Protein AF-X1JFX6-F1 (afdb_monomer)

Secondary structure (DSSP, 8-state):
------------PPTTTTTT--HHHHH-HHHHHHHHHHHHHHHSGGGSTTTTPPPTTTTPPPPHHHHHHHHTTPPP-HHHHHHHHHHHHTT--EEE-TTTT--BTTB--SEEESSS--EEEEEE-TTT--HHHHHHHHHHHHHTT-EEEEEEGGGGG-HHHHHHHHHHHHH-----

Structure (mmCIF, N/CA/C/O backbone):
data_AF-X1JFX6-F1
#
_entry.id   AF-X1JFX6-F1
#
loop_
_atom_site.group_PDB
_atom_site.id
_atom_site.type_symbol
_atom_site.label_atom_id
_atom_site.label_alt_id
_atom_site.label_comp_id
_atom_site.label_asym_id
_atom_site.label_entity_id
_atom_site.label_seq_id
_atom_site.pdbx_PDB_ins_code
_atom_site.Cartn_x
_atom_site.Cartn_y
_atom_site.Cartn_z
_atom_site.occupancy
_atom_site.B_iso_or_equiv
_atom_site.auth_seq_id
_atom_site.auth_comp_id
_atom_site.auth_asym_id
_atom_site.auth_atom_id
_atom_site.pdbx_PDB_model_num
ATOM 1 N N . MET A 1 1 ? 27.588 -10.276 -50.564 1.00 37.72 1 MET A N 1
ATOM 2 C CA . MET A 1 1 ? 27.113 -10.314 -49.162 1.00 37.72 1 MET A CA 1
ATOM 3 C C . MET A 1 1 ? 28.242 -10.860 -48.295 1.00 37.72 1 MET A C 1
ATOM 5 O O . MET A 1 1 ? 28.558 -12.034 -48.416 1.00 37.72 1 MET A O 1
ATOM 9 N N . ARG A 1 2 ? 28.939 -10.015 -47.521 1.00 31.98 2 ARG A N 1
ATOM 10 C CA . ARG A 1 2 ? 30.016 -10.474 -46.623 1.00 31.98 2 ARG A CA 1
ATOM 11 C C . ARG A 1 2 ? 29.384 -10.958 -45.319 1.00 31.98 2 ARG A C 1
ATOM 13 O O . ARG A 1 2 ? 28.901 -10.145 -44.538 1.00 31.98 2 ARG A O 1
ATOM 20 N N . GLY A 1 3 ? 29.349 -12.275 -45.126 1.00 35.53 3 GLY A N 1
ATOM 21 C CA . GLY A 1 3 ? 29.001 -12.882 -43.846 1.00 35.53 3 GLY A CA 1
ATOM 22 C C . GLY A 1 3 ? 30.095 -12.573 -42.829 1.00 35.53 3 GLY A C 1
ATOM 23 O O . GLY A 1 3 ? 31.244 -12.966 -43.016 1.00 35.53 3 GLY A O 1
ATOM 24 N N . TYR A 1 4 ? 29.752 -11.835 -41.778 1.00 32.38 4 TYR A N 1
ATOM 25 C CA . TYR A 1 4 ? 30.641 -11.641 -40.640 1.00 32.38 4 TYR A CA 1
ATOM 26 C C . TYR A 1 4 ? 30.646 -12.922 -39.804 1.00 32.38 4 TYR A C 1
ATOM 28 O O . TYR A 1 4 ? 29.658 -13.258 -39.156 1.00 32.38 4 TYR A O 1
ATOM 36 N N . ASN A 1 5 ? 31.767 -13.638 -39.845 1.00 36.91 5 ASN A N 1
ATOM 37 C CA . ASN A 1 5 ? 32.020 -14.817 -39.031 1.00 36.91 5 ASN A CA 1
ATOM 38 C C . ASN A 1 5 ? 32.482 -14.349 -37.638 1.00 36.91 5 ASN A C 1
ATOM 40 O O . ASN A 1 5 ? 33.615 -13.894 -37.480 1.00 36.91 5 ASN A O 1
ATOM 44 N N . ILE A 1 6 ? 31.587 -14.370 -36.645 1.00 36.47 6 ILE A N 1
ATOM 45 C CA . ILE A 1 6 ? 31.916 -14.034 -35.251 1.00 36.47 6 ILE A CA 1
ATOM 46 C C . ILE A 1 6 ? 32.411 -15.322 -34.573 1.00 36.47 6 ILE A C 1
ATOM 48 O O . ILE A 1 6 ? 31.641 -16.281 -34.515 1.00 36.47 6 ILE A O 1
ATOM 52 N N . PRO A 1 7 ? 33.641 -15.383 -34.027 1.00 38.53 7 PRO A N 1
ATOM 53 C CA . PRO A 1 7 ? 34.124 -16.576 -33.339 1.00 38.53 7 PRO A CA 1
ATOM 54 C C . PRO A 1 7 ? 33.369 -16.749 -32.014 1.00 38.53 7 PRO A C 1
ATOM 56 O O . PRO A 1 7 ? 33.636 -16.059 -31.027 1.00 38.53 7 PRO A O 1
ATOM 59 N N . THR A 1 8 ? 32.407 -17.668 -31.969 1.00 41.75 8 THR A N 1
ATOM 60 C CA . THR A 1 8 ? 31.756 -18.097 -30.729 1.00 41.75 8 THR A CA 1
ATOM 61 C C . THR A 1 8 ? 32.706 -19.015 -29.965 1.00 41.75 8 THR A C 1
ATOM 63 O O . THR A 1 8 ? 32.702 -20.226 -30.154 1.00 41.75 8 THR A O 1
ATOM 66 N N . ARG A 1 9 ? 33.552 -18.448 -29.097 1.00 47.56 9 ARG A N 1
ATOM 67 C CA . ARG A 1 9 ? 34.219 -19.242 -28.054 1.00 47.56 9 ARG A CA 1
ATOM 68 C C . ARG A 1 9 ? 33.136 -19.743 -27.093 1.00 47.56 9 ARG A C 1
ATOM 70 O O . ARG A 1 9 ? 32.515 -18.945 -26.389 1.00 47.56 9 ARG A O 1
ATOM 77 N N . ASP A 1 10 ? 32.900 -21.050 -27.127 1.00 49.38 10 ASP A N 1
ATOM 78 C CA . ASP A 1 10 ? 31.909 -21.794 -26.350 1.00 49.38 10 ASP A CA 1
ATOM 79 C C . ASP A 1 10 ? 32.113 -21.652 -24.831 1.00 49.38 10 ASP A C 1
ATOM 81 O O . ASP A 1 10 ? 32.772 -22.469 -24.193 1.00 49.38 10 ASP A O 1
ATOM 85 N N . PHE A 1 11 ? 31.498 -20.644 -24.213 1.00 53.97 11 PHE A N 1
ATOM 86 C CA . PHE A 1 11 ? 31.244 -20.655 -22.771 1.00 53.97 11 PHE A CA 1
ATOM 87 C C . PHE A 1 11 ? 29.856 -21.253 -22.524 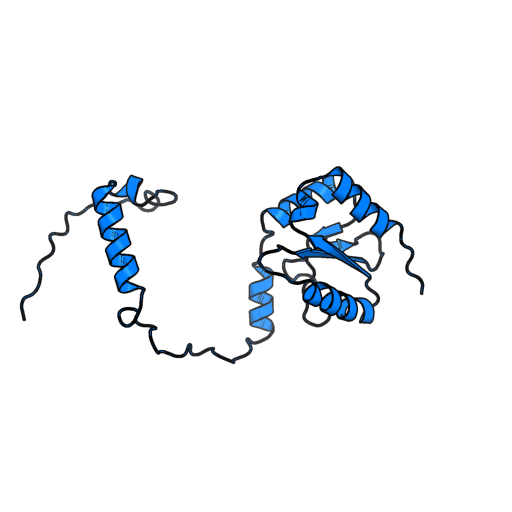1.00 53.97 11 PHE A C 1
ATOM 89 O O . PHE A 1 11 ? 28.845 -20.548 -22.497 1.00 53.97 11 PHE A O 1
ATOM 96 N N . LYS A 1 12 ? 29.793 -22.582 -22.384 1.00 58.47 12 LYS A N 1
ATOM 97 C CA . LYS A 1 12 ? 28.569 -23.293 -21.989 1.00 58.47 12 LYS A CA 1
ATOM 98 C C . LYS A 1 12 ? 28.403 -23.206 -20.469 1.00 58.47 12 LYS A C 1
ATOM 100 O O . LYS A 1 12 ? 28.975 -24.006 -19.739 1.00 58.47 12 LYS A O 1
ATOM 105 N N . PHE A 1 13 ? 27.626 -22.234 -20.000 1.00 64.00 13 PHE A N 1
ATOM 106 C CA . PHE A 1 13 ? 27.218 -22.149 -18.592 1.00 64.00 13 PHE A CA 1
ATOM 107 C C . PHE A 1 13 ? 26.175 -23.225 -18.262 1.00 64.00 13 PHE A C 1
ATOM 109 O O . PHE A 1 13 ? 25.273 -23.487 -19.066 1.00 64.00 13 PHE A O 1
ATOM 116 N N . LYS A 1 14 ? 26.253 -23.822 -17.069 1.00 69.75 14 LYS A N 1
ATOM 117 C CA . LYS A 1 14 ? 25.219 -24.734 -16.558 1.00 69.75 14 LYS A CA 1
ATOM 118 C C . LYS A 1 14 ? 23.950 -23.957 -16.188 1.00 69.75 14 LYS A C 1
ATOM 120 O O . LYS A 1 14 ? 23.979 -22.767 -15.863 1.00 69.75 14 LYS A O 1
ATOM 125 N N . LYS A 1 15 ? 22.802 -24.644 -16.213 1.00 59.56 15 LYS A N 1
ATOM 126 C CA . LYS A 1 15 ? 21.501 -24.082 -15.811 1.00 59.56 15 LYS A CA 1
ATOM 127 C C . LYS A 1 15 ? 21.593 -23.554 -14.369 1.00 59.56 15 LYS A C 1
ATOM 129 O O . LYS A 1 15 ? 21.844 -24.329 -13.457 1.00 59.56 15 LYS A O 1
ATOM 134 N N . GLY A 1 16 ? 21.390 -22.247 -14.179 1.00 66.25 16 GLY A N 1
ATOM 135 C CA . GLY A 1 16 ? 21.420 -21.578 -12.868 1.00 66.25 16 GLY A CA 1
ATOM 136 C C . GLY A 1 16 ? 22.702 -20.799 -12.542 1.00 66.25 16 GLY A C 1
ATOM 137 O O . GLY A 1 16 ? 22.656 -19.919 -11.692 1.00 66.25 16 GLY A O 1
ATOM 138 N N . GLU A 1 17 ? 23.815 -21.007 -13.255 1.00 73.06 17 GLU A N 1
ATOM 139 C CA . GLU A 1 17 ? 25.099 -20.329 -12.956 1.00 73.06 17 GLU A CA 1
ATOM 140 C C . GLU A 1 17 ? 25.100 -18.812 -13.205 1.00 73.06 17 GLU A C 1
ATOM 142 O O . GLU A 1 17 ? 26.010 -18.111 -12.751 1.00 73.06 17 GLU A O 1
ATOM 147 N N . ARG A 1 18 ? 24.097 -18.316 -13.940 1.00 76.44 18 ARG A N 1
ATOM 148 C CA . ARG A 1 18 ? 23.941 -16.905 -14.327 1.00 76.44 18 ARG A CA 1
ATOM 149 C C . ARG A 1 18 ? 22.935 -16.148 -13.461 1.00 76.44 18 ARG A C 1
ATOM 151 O O . ARG A 1 18 ? 22.854 -14.929 -13.565 1.00 76.44 18 ARG A O 1
ATOM 158 N N . THR A 1 19 ? 22.144 -16.851 -12.653 1.00 77.06 19 THR A N 1
ATOM 159 C CA . THR A 1 19 ? 21.080 -16.229 -11.862 1.00 77.06 19 THR A CA 1
ATOM 160 C C . THR A 1 19 ? 21.695 -15.333 -10.788 1.00 77.06 19 THR A C 1
ATOM 162 O O . THR A 1 19 ? 22.519 -15.795 -10.006 1.00 77.06 19 THR A O 1
ATOM 165 N N . GLY A 1 20 ? 21.304 -14.056 -10.761 1.00 79.69 20 GLY A N 1
ATOM 166 C CA . GLY A 1 20 ? 21.755 -13.081 -9.760 1.00 79.69 20 GLY A CA 1
ATOM 167 C C . GLY A 1 20 ? 23.112 -12.421 -10.026 1.00 79.69 20 GLY A C 1
ATOM 168 O O . GLY A 1 20 ? 23.487 -11.549 -9.254 1.00 79.69 20 GLY A O 1
ATOM 169 N N . LYS A 1 21 ? 23.823 -12.788 -11.103 1.00 86.00 21 LYS A N 1
ATOM 170 C CA . LYS A 1 21 ? 25.121 -12.189 -11.452 1.00 86.00 21 LYS A CA 1
ATOM 171 C C . LYS A 1 21 ? 24.987 -11.032 -12.440 1.00 86.00 21 LYS A C 1
ATOM 173 O O . LYS A 1 21 ? 24.156 -11.076 -13.351 1.00 86.00 21 LYS A O 1
ATOM 178 N N . THR A 1 22 ? 25.836 -10.024 -12.292 1.00 87.06 22 THR A N 1
ATOM 179 C CA . THR A 1 22 ? 25.932 -8.871 -13.196 1.00 87.06 22 THR A CA 1
ATOM 180 C C . THR A 1 22 ? 26.648 -9.231 -14.504 1.00 87.06 22 THR A C 1
ATOM 182 O O . THR A 1 22 ? 27.264 -10.290 -14.643 1.00 87.06 22 THR A O 1
ATOM 185 N N . PHE A 1 23 ? 26.564 -8.354 -15.511 1.00 82.75 23 PHE A N 1
ATOM 186 C CA . PHE A 1 23 ? 27.305 -8.549 -16.764 1.00 82.75 23 PHE A CA 1
ATOM 187 C C . PHE A 1 23 ? 28.819 -8.479 -16.530 1.00 82.75 23 PHE A C 1
ATOM 189 O O . PHE A 1 23 ? 29.561 -9.236 -17.152 1.00 82.75 23 PHE A O 1
ATOM 196 N N . GLU A 1 24 ? 29.249 -7.604 -15.624 1.00 92.06 24 GLU A N 1
ATOM 197 C CA . GLU A 1 24 ? 30.633 -7.436 -15.186 1.00 92.06 24 GLU A CA 1
ATOM 198 C C . GLU A 1 24 ? 31.167 -8.728 -14.559 1.00 92.06 24 GLU A C 1
ATOM 200 O O . GLU A 1 24 ? 32.205 -9.234 -14.979 1.00 92.06 24 GLU A O 1
ATOM 205 N N . GLU A 1 25 ? 30.409 -9.332 -13.640 1.00 87.38 25 GLU A N 1
ATOM 206 C CA . GLU A 1 25 ? 30.772 -10.600 -12.990 1.00 87.38 25 GLU A CA 1
ATOM 207 C C . GLU A 1 25 ? 30.827 -11.780 -13.969 1.00 87.38 25 GLU A C 1
ATOM 209 O O . GLU A 1 25 ? 31.612 -12.710 -13.790 1.00 87.38 25 GLU A O 1
ATOM 214 N N . LEU A 1 26 ? 29.983 -11.771 -15.003 1.00 87.31 26 LEU A N 1
ATOM 215 C CA . LEU A 1 26 ? 29.896 -12.871 -15.966 1.00 87.31 26 LEU A CA 1
ATOM 216 C C . LEU A 1 26 ? 30.922 -12.779 -17.100 1.00 87.31 26 LEU A C 1
ATOM 218 O O . LEU A 1 26 ? 31.286 -13.808 -17.672 1.00 87.31 26 LEU A O 1
ATOM 222 N N . TYR A 1 27 ? 31.338 -11.569 -17.475 1.00 85.12 27 TYR A N 1
ATOM 223 C CA . TYR A 1 27 ? 32.053 -11.335 -18.732 1.00 85.12 27 TYR A CA 1
ATOM 224 C C . TYR A 1 27 ? 33.250 -10.385 -18.627 1.00 85.12 27 TYR A C 1
ATOM 226 O O . TYR A 1 27 ? 33.968 -10.238 -19.619 1.00 85.12 27 TYR A O 1
ATOM 234 N N . GLY A 1 28 ? 33.478 -9.774 -17.462 1.00 89.75 28 GLY A N 1
ATOM 235 C CA . GLY A 1 28 ? 34.472 -8.725 -17.250 1.00 89.75 28 GLY A CA 1
ATOM 236 C C . GLY A 1 28 ? 33.986 -7.342 -17.696 1.00 89.75 28 GLY A C 1
ATOM 237 O O . GLY A 1 28 ? 33.128 -7.216 -18.573 1.00 89.75 28 GLY A O 1
ATOM 238 N N . GLU A 1 29 ? 34.568 -6.301 -17.101 1.00 89.94 29 GLU A N 1
ATOM 239 C CA . GLU A 1 29 ? 34.194 -4.885 -17.270 1.00 89.94 29 GLU A CA 1
ATOM 240 C C . GLU A 1 29 ? 34.145 -4.428 -18.738 1.00 89.94 29 GLU A C 1
ATOM 242 O O . GLU A 1 29 ? 33.135 -3.899 -19.208 1.00 89.94 29 GLU A O 1
ATOM 247 N N . GLU A 1 30 ? 35.210 -4.671 -19.509 1.00 88.94 30 GLU A N 1
ATOM 248 C CA . GLU A 1 30 ? 35.290 -4.198 -20.899 1.00 88.94 30 GLU A CA 1
ATOM 249 C C . GLU A 1 30 ? 34.215 -4.829 -21.789 1.00 88.94 30 GLU A C 1
ATOM 251 O O . GLU A 1 30 ? 33.518 -4.140 -22.541 1.00 88.94 30 GLU A O 1
ATOM 256 N N . LYS A 1 31 ? 34.030 -6.147 -21.667 1.00 87.44 31 LYS A N 1
ATOM 257 C CA . LYS A 1 31 ? 33.057 -6.889 -22.471 1.00 87.44 31 LYS A CA 1
ATOM 258 C C . LYS A 1 31 ? 31.628 -6.565 -22.044 1.00 87.44 31 LYS A C 1
ATOM 260 O O . LYS A 1 31 ? 30.749 -6.443 -22.898 1.00 87.44 31 LYS A O 1
ATOM 265 N N . ALA A 1 32 ? 31.389 -6.387 -20.743 1.00 89.81 32 ALA A N 1
ATOM 266 C CA . ALA A 1 32 ? 30.116 -5.920 -20.202 1.00 89.81 32 ALA A CA 1
ATOM 267 C C . ALA A 1 32 ? 29.729 -4.558 -20.787 1.00 89.81 32 ALA A C 1
ATOM 269 O O . ALA A 1 32 ? 28.612 -4.398 -21.288 1.00 89.81 32 ALA A O 1
ATOM 270 N N . LYS 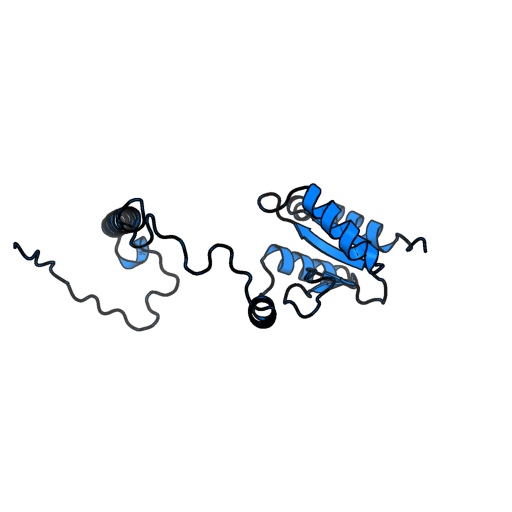A 1 33 ? 30.670 -3.608 -20.816 1.00 91.94 33 LYS A N 1
ATOM 271 C CA . LYS A 1 33 ? 30.469 -2.280 -21.404 1.00 91.94 33 LYS A CA 1
ATOM 272 C C . LYS A 1 33 ? 30.124 -2.361 -22.891 1.00 91.94 33 LYS A C 1
ATOM 274 O O . LYS A 1 33 ? 29.144 -1.753 -23.323 1.00 91.94 33 LYS A O 1
ATOM 279 N N . GLU A 1 34 ? 30.867 -3.150 -23.665 1.00 92.81 34 GLU A N 1
ATOM 280 C CA . GLU A 1 34 ? 30.592 -3.351 -25.093 1.00 92.81 34 GLU A CA 1
ATOM 281 C C . GLU A 1 34 ? 29.189 -3.940 -25.329 1.00 92.81 34 GLU A C 1
ATOM 283 O O . GLU A 1 34 ? 28.424 -3.443 -26.163 1.00 92.81 34 GLU A O 1
ATOM 288 N N . MET A 1 35 ? 28.818 -4.971 -24.563 1.00 89.12 35 MET A N 1
ATOM 289 C CA . MET A 1 35 ? 27.503 -5.610 -24.659 1.00 89.12 35 MET A CA 1
ATOM 290 C C . MET A 1 35 ? 26.371 -4.653 -24.288 1.00 89.12 35 MET A C 1
ATOM 292 O O . MET A 1 35 ? 25.382 -4.586 -25.015 1.00 89.12 35 MET A O 1
ATOM 296 N N . LYS A 1 36 ? 26.518 -3.872 -23.210 1.00 89.62 36 LYS A N 1
ATOM 297 C CA . LYS A 1 36 ? 25.525 -2.868 -22.792 1.00 89.62 36 LYS A CA 1
ATOM 298 C C . LYS A 1 36 ? 25.305 -1.809 -23.875 1.00 89.62 36 LYS A C 1
ATOM 300 O O . LYS A 1 36 ? 24.159 -1.476 -24.174 1.00 89.62 36 LYS A O 1
ATOM 305 N N . VAL A 1 37 ? 26.375 -1.334 -24.520 1.00 92.25 37 VAL A N 1
ATOM 306 C CA . VAL A 1 37 ? 26.278 -0.382 -25.642 1.00 92.25 37 VAL A CA 1
ATOM 307 C C . VAL A 1 37 ? 25.537 -0.999 -26.830 1.00 92.25 37 VAL A C 1
ATOM 309 O O . VAL A 1 37 ? 24.645 -0.360 -27.390 1.00 92.25 37 VAL A O 1
ATOM 312 N N . LYS A 1 38 ? 25.864 -2.240 -27.210 1.00 91.00 38 LYS A N 1
ATOM 313 C CA . LYS A 1 38 ? 25.175 -2.954 -28.300 1.00 91.00 38 LYS A CA 1
ATOM 314 C C . LYS A 1 38 ? 23.689 -3.154 -28.003 1.00 91.00 38 LYS A C 1
ATOM 316 O O . LYS A 1 38 ? 22.861 -2.878 -28.867 1.00 91.00 38 LYS A O 1
ATOM 321 N N . LEU A 1 39 ? 23.359 -3.584 -26.785 1.00 88.19 39 LEU A N 1
ATOM 322 C CA . LEU A 1 39 ? 21.980 -3.806 -26.354 1.00 88.19 39 LEU A CA 1
ATOM 323 C C . LEU A 1 39 ? 21.175 -2.501 -26.391 1.00 88.19 39 LEU A C 1
ATOM 325 O O . LEU A 1 39 ? 20.084 -2.460 -26.951 1.00 88.19 39 LEU A O 1
ATOM 329 N N . SER A 1 40 ? 21.756 -1.421 -25.861 1.00 87.75 40 SER A N 1
ATOM 330 C CA . SER A 1 40 ? 21.153 -0.086 -25.871 1.00 87.75 40 SER A CA 1
ATOM 331 C C . SER A 1 40 ? 20.848 0.388 -27.295 1.00 87.75 40 SER A C 1
ATOM 333 O O . SER A 1 40 ? 19.719 0.783 -27.592 1.00 87.75 40 SER A O 1
ATOM 335 N N . LYS A 1 41 ? 21.812 0.263 -28.219 1.00 88.88 41 LYS A N 1
ATOM 336 C CA . LYS A 1 41 ? 21.614 0.602 -29.639 1.00 88.88 41 LYS A CA 1
ATOM 337 C C . LYS A 1 41 ? 20.512 -0.227 -30.297 1.00 88.88 41 LYS A C 1
ATOM 339 O O . LYS A 1 41 ? 19.707 0.331 -31.030 1.00 88.88 41 LYS A O 1
ATOM 344 N N . ALA A 1 42 ? 20.459 -1.532 -30.032 1.00 86.50 42 ALA A N 1
ATOM 345 C CA . ALA A 1 42 ? 19.441 -2.417 -30.601 1.00 86.50 42 ALA A CA 1
ATOM 346 C C . ALA A 1 42 ? 18.025 -2.136 -30.061 1.00 86.50 42 ALA A C 1
ATOM 348 O O . ALA A 1 42 ? 17.039 -2.385 -30.746 1.00 86.50 42 ALA A O 1
ATOM 349 N N . HIS A 1 43 ? 17.911 -1.622 -28.835 1.00 84.81 43 HIS A N 1
ATOM 350 C CA . HIS A 1 43 ? 16.628 -1.372 -28.172 1.00 84.81 43 HIS A CA 1
ATOM 351 C C . HIS A 1 43 ? 16.140 0.080 -28.318 1.00 84.81 43 HIS A C 1
ATOM 353 O O . HIS A 1 43 ? 15.070 0.415 -27.804 1.00 84.81 43 HIS A O 1
ATOM 359 N N . SER A 1 44 ? 16.880 0.938 -29.027 1.00 85.69 44 SER A N 1
ATOM 360 C CA . SER A 1 44 ? 16.580 2.366 -29.183 1.00 85.69 44 SER A CA 1
ATOM 361 C C . SER A 1 44 ? 16.306 2.758 -30.633 1.00 85.69 44 SER A C 1
ATOM 363 O O . SER A 1 44 ? 16.847 2.167 -31.569 1.00 85.69 44 SER A O 1
ATOM 365 N N . GLY A 1 45 ? 15.470 3.788 -30.804 1.00 88.94 45 GLY A N 1
ATOM 366 C CA . GLY A 1 45 ? 15.151 4.365 -32.110 1.00 88.94 45 GLY A CA 1
ATOM 367 C C . GLY A 1 45 ? 14.668 3.323 -33.116 1.00 88.94 45 GLY A C 1
ATOM 368 O O . GLY A 1 45 ? 14.093 2.307 -32.733 1.00 88.94 45 GLY A O 1
ATOM 369 N N . GLU A 1 46 ? 14.960 3.563 -34.391 1.00 88.50 46 GLU A N 1
ATOM 370 C CA . GLU A 1 46 ? 14.577 2.712 -35.527 1.00 88.50 46 GLU A CA 1
ATOM 371 C C . GLU A 1 46 ? 15.119 1.275 -35.468 1.00 88.50 46 GLU A C 1
ATOM 373 O O . GLU A 1 46 ? 14.564 0.389 -36.113 1.00 88.50 46 GLU A O 1
ATOM 378 N N . ASN A 1 47 ? 16.157 1.009 -34.666 1.00 86.62 47 ASN A N 1
ATOM 379 C CA . ASN A 1 47 ? 16.706 -0.342 -34.506 1.00 86.62 47 ASN A CA 1
ATOM 380 C C . ASN A 1 47 ? 15.786 -1.255 -33.691 1.00 86.62 47 ASN A C 1
ATOM 382 O O . ASN A 1 47 ? 15.854 -2.481 -33.809 1.00 86.62 47 ASN A O 1
ATOM 386 N N . ASN A 1 48 ? 14.934 -0.673 -32.844 1.00 86.50 48 ASN A N 1
ATOM 387 C CA . ASN A 1 48 ? 13.986 -1.448 -32.071 1.00 86.50 48 ASN A CA 1
ATOM 388 C C . ASN A 1 48 ? 12.892 -1.972 -33.010 1.00 86.50 48 ASN A C 1
ATOM 390 O O . ASN A 1 48 ? 12.191 -1.202 -33.657 1.00 86.50 48 ASN A O 1
ATOM 394 N N . HIS A 1 49 ? 12.680 -3.287 -33.042 1.00 84.88 49 HIS A N 1
ATOM 395 C CA . HIS A 1 49 ? 11.636 -3.914 -33.860 1.00 84.88 49 HIS A CA 1
ATOM 396 C C . HIS A 1 49 ? 10.201 -3.447 -33.540 1.00 84.88 49 HIS A C 1
ATOM 398 O O . HIS A 1 49 ? 9.286 -3.738 -34.320 1.00 84.88 49 HIS A O 1
ATOM 404 N N . PHE A 1 50 ? 9.995 -2.746 -32.419 1.00 83.38 50 PHE A N 1
ATOM 405 C CA . PHE A 1 50 ? 8.751 -2.068 -32.047 1.00 83.38 50 PHE A CA 1
ATOM 406 C C . PHE A 1 50 ? 8.713 -0.571 -32.400 1.00 83.38 50 PHE A C 1
ATOM 408 O O . PHE A 1 50 ? 7.678 0.063 -32.203 1.00 83.38 50 PHE A O 1
ATOM 415 N N . TYR A 1 51 ? 9.793 0.015 -32.920 1.00 86.81 51 TYR A N 1
ATOM 416 C CA . TYR A 1 51 ? 9.827 1.427 -33.294 1.00 86.81 51 TYR A CA 1
ATOM 417 C C . TYR A 1 51 ? 8.786 1.748 -34.363 1.00 86.81 51 TYR A C 1
ATOM 419 O O . TYR A 1 51 ? 8.608 0.999 -35.323 1.00 86.81 51 TYR A O 1
ATOM 427 N N . GLY A 1 52 ? 8.045 2.837 -34.153 1.00 85.94 52 GLY A N 1
ATOM 428 C CA . GLY A 1 52 ? 6.939 3.251 -35.020 1.00 85.94 52 GLY A CA 1
ATOM 429 C C . GLY A 1 52 ? 5.725 2.310 -35.019 1.00 85.94 52 GLY A C 1
ATOM 430 O O . GLY A 1 52 ? 4.698 2.646 -35.606 1.00 85.94 52 GLY A O 1
ATOM 431 N N . LYS A 1 53 ? 5.786 1.150 -34.350 1.00 88.69 53 LYS A N 1
ATOM 432 C CA . LYS A 1 53 ? 4.664 0.212 -34.288 1.00 88.69 53 LYS A CA 1
ATOM 433 C C . LYS A 1 53 ? 3.718 0.593 -33.164 1.00 88.69 53 LYS A C 1
ATOM 435 O O . LYS A 1 53 ? 4.118 0.853 -32.032 1.00 88.69 53 LYS A O 1
ATOM 440 N N . THR A 1 54 ? 2.428 0.561 -33.475 1.00 84.69 54 THR A N 1
ATOM 441 C CA . THR A 1 54 ? 1.391 0.663 -32.453 1.00 84.69 54 THR A CA 1
ATOM 442 C C . THR A 1 54 ? 1.208 -0.705 -31.790 1.00 84.69 54 THR A C 1
ATOM 444 O O . THR A 1 54 ? 0.976 -1.685 -32.501 1.00 84.69 54 THR A O 1
ATOM 447 N N . PRO A 1 55 ? 1.287 -0.805 -30.450 1.00 81.94 55 PRO A N 1
ATOM 448 C CA . PRO A 1 55 ? 0.966 -2.040 -29.745 1.00 81.94 55 PRO A CA 1
ATOM 449 C C . PRO A 1 55 ? -0.446 -2.522 -30.093 1.00 81.94 55 PRO A C 1
ATOM 451 O O . PRO A 1 55 ? -1.387 -1.728 -30.120 1.00 81.94 55 PRO A O 1
ATOM 454 N N . TRP A 1 56 ? -0.627 -3.826 -30.313 1.00 81.31 56 TRP A N 1
ATOM 455 C CA . TRP A 1 56 ? -1.923 -4.418 -30.699 1.00 81.31 56 TRP A CA 1
ATOM 456 C C . TRP A 1 56 ? -3.036 -4.221 -29.654 1.00 81.31 56 TRP A C 1
ATOM 458 O O . TRP A 1 56 ? -4.219 -4.452 -29.935 1.00 81.31 56 TRP A O 1
ATOM 468 N N . ASN A 1 57 ? -2.648 -3.845 -28.435 1.00 81.50 57 ASN A N 1
ATOM 469 C CA . ASN A 1 57 ? -3.499 -3.581 -27.283 1.00 81.50 57 ASN A CA 1
ATOM 470 C C . ASN A 1 57 ? -3.671 -2.082 -26.980 1.00 81.50 57 ASN A C 1
ATOM 472 O O . ASN A 1 57 ? -4.345 -1.748 -26.007 1.00 81.50 57 ASN A O 1
ATOM 476 N N . LYS A 1 58 ? -3.105 -1.169 -27.783 1.00 80.19 58 LYS A N 1
ATOM 477 C CA . LYS A 1 58 ? -3.249 0.275 -27.550 1.00 80.19 58 LYS A CA 1
ATOM 478 C C . LYS A 1 58 ? -4.734 0.661 -27.591 1.00 80.19 58 LYS A C 1
ATOM 480 O O . LYS A 1 58 ? -5.417 0.399 -28.575 1.00 80.19 58 LYS A O 1
ATOM 485 N N . GLY A 1 59 ? -5.233 1.245 -26.500 1.00 82.62 59 GLY A N 1
ATOM 486 C CA . GLY A 1 59 ? -6.635 1.656 -26.346 1.00 82.62 59 GLY A CA 1
ATOM 487 C C . GLY A 1 59 ? -7.631 0.524 -26.055 1.00 82.62 59 GLY A C 1
ATOM 488 O O . GLY A 1 59 ? -8.803 0.804 -25.814 1.00 82.62 59 GLY A O 1
ATOM 489 N N . LYS A 1 60 ? -7.200 -0.745 -26.034 1.00 84.00 60 LYS A N 1
ATOM 490 C CA . LYS A 1 60 ? -8.076 -1.868 -25.676 1.00 84.00 60 LYS A CA 1
ATOM 491 C C . LYS A 1 60 ? -8.150 -2.007 -24.158 1.00 84.00 60 LYS A C 1
ATOM 493 O O . LYS A 1 60 ? -7.122 -2.068 -23.486 1.00 84.00 60 LYS A O 1
ATOM 498 N N . LYS A 1 61 ? -9.369 -2.102 -23.622 1.00 80.12 61 LYS A N 1
ATOM 499 C CA . LYS A 1 61 ? -9.584 -2.522 -22.234 1.00 80.12 61 LYS A CA 1
ATOM 500 C C . LYS A 1 61 ? -9.382 -4.030 -22.144 1.00 80.12 61 LYS A C 1
ATOM 502 O O . LYS A 1 61 ? -9.874 -4.776 -22.990 1.00 80.12 61 LYS A O 1
ATOM 507 N N . TRP A 1 62 ? -8.645 -4.467 -21.134 1.00 79.38 62 TRP A N 1
ATOM 508 C CA . TRP A 1 62 ? -8.518 -5.888 -20.842 1.00 79.38 62 TRP A CA 1
ATOM 509 C C . TRP A 1 62 ? -9.850 -6.423 -20.301 1.00 79.38 62 TRP A C 1
ATOM 511 O O . TRP A 1 62 ? -10.520 -5.703 -19.557 1.00 79.38 62 TRP A O 1
ATOM 521 N N . PRO A 1 63 ? -10.241 -7.662 -20.648 1.00 84.81 63 PRO A N 1
ATOM 522 C CA . PRO A 1 63 ? -11.373 -8.322 -20.009 1.00 84.81 63 PRO A CA 1
ATOM 523 C C . PRO A 1 63 ? -11.200 -8.349 -18.485 1.00 84.81 63 PRO A C 1
ATOM 525 O O . PRO A 1 63 ? -10.092 -8.575 -17.990 1.00 84.81 63 PRO A O 1
ATOM 528 N N . SER A 1 64 ? -12.284 -8.127 -17.738 1.00 79.31 64 SER A N 1
ATOM 529 C CA . SER A 1 64 ? -12.231 -8.018 -16.273 1.00 79.31 64 SER A CA 1
ATOM 530 C C . SER A 1 64 ? -11.666 -9.271 -15.598 1.00 79.31 64 SER A C 1
ATOM 532 O O . SER A 1 64 ? -10.961 -9.154 -14.601 1.00 79.31 64 SER A O 1
ATOM 534 N N . ASP A 1 65 ? -11.901 -10.464 -16.154 1.00 83.25 65 ASP A N 1
ATOM 535 C CA . ASP A 1 65 ? -11.353 -11.715 -15.618 1.00 83.25 65 ASP A CA 1
ATOM 536 C C . ASP A 1 65 ? -9.825 -11.793 -15.772 1.00 83.25 65 ASP A C 1
ATOM 538 O O . ASP A 1 65 ? -9.136 -12.326 -14.901 1.00 83.25 65 ASP A O 1
ATOM 542 N N . VAL A 1 66 ? -9.276 -11.231 -16.853 1.00 82.44 66 VAL A N 1
ATOM 543 C CA . VAL A 1 66 ? -7.828 -11.154 -17.072 1.00 82.44 66 VAL A CA 1
ATOM 544 C C . VAL A 1 66 ? -7.198 -10.168 -16.094 1.00 82.44 66 VAL A C 1
ATOM 546 O O . VAL A 1 66 ? -6.189 -10.500 -15.474 1.00 82.44 66 VAL A O 1
ATOM 549 N N . VAL A 1 67 ? -7.814 -8.996 -15.903 1.00 77.69 67 VAL A N 1
ATOM 550 C CA . VAL A 1 67 ? -7.366 -8.007 -14.905 1.00 77.69 67 VAL A CA 1
ATOM 551 C C . VAL A 1 67 ? -7.395 -8.615 -13.503 1.00 77.69 67 VAL A C 1
ATOM 553 O O . VAL A 1 67 ? -6.410 -8.528 -12.776 1.00 77.69 67 VAL A O 1
ATOM 556 N N . TYR A 1 68 ? -8.475 -9.312 -13.152 1.00 77.62 68 TYR A N 1
ATOM 557 C CA . TYR A 1 68 ? -8.606 -10.005 -11.874 1.00 77.62 68 TYR A CA 1
ATOM 558 C C . TYR A 1 68 ? -7.503 -11.056 -11.666 1.00 77.62 68 TYR A C 1
ATOM 560 O O . TYR A 1 68 ? -6.814 -11.040 -10.649 1.00 77.62 68 TYR A O 1
ATOM 568 N N . LYS A 1 69 ? -7.247 -11.918 -12.662 1.00 82.94 69 LYS A N 1
ATOM 569 C CA . LYS A 1 69 ? -6.157 -12.913 -12.610 1.00 82.94 69 LYS A CA 1
ATOM 570 C C . LYS A 1 69 ? -4.769 -12.276 -12.498 1.00 82.94 69 LYS A C 1
ATOM 572 O O . LYS A 1 69 ? -3.874 -12.894 -11.925 1.00 82.94 69 LYS A O 1
ATOM 577 N N . MET A 1 70 ? -4.563 -11.085 -13.064 1.00 80.12 70 MET A N 1
ATOM 578 C CA . MET A 1 70 ? -3.315 -10.331 -12.906 1.00 80.12 70 MET A CA 1
ATOM 579 C C . MET A 1 70 ? -3.170 -9.783 -11.485 1.00 80.12 70 MET A C 1
ATOM 581 O O . MET A 1 70 ? -2.102 -9.935 -10.896 1.00 80.12 70 MET A O 1
ATOM 585 N N . LEU A 1 71 ? -4.236 -9.205 -10.923 1.00 78.50 71 LEU A N 1
ATOM 586 C CA . LEU A 1 71 ? -4.236 -8.679 -9.556 1.00 78.50 71 LEU A CA 1
ATOM 587 C C . LEU A 1 71 ? -3.983 -9.781 -8.521 1.00 78.50 71 LEU A C 1
ATOM 589 O O . LEU A 1 71 ? -3.128 -9.593 -7.665 1.00 78.50 71 LEU A O 1
ATOM 593 N N . LEU A 1 72 ? -4.590 -10.964 -8.684 1.00 80.56 72 LEU A N 1
ATOM 594 C CA . LEU A 1 72 ? -4.372 -12.129 -7.807 1.00 80.56 72 LEU A CA 1
ATOM 595 C C . LEU A 1 72 ? -2.922 -12.629 -7.745 1.00 80.56 72 LEU A C 1
ATOM 597 O O . LEU A 1 72 ? -2.570 -13.407 -6.861 1.00 80.56 72 LEU A O 1
ATOM 601 N N . ARG A 1 73 ? -2.076 -12.230 -8.700 1.00 82.62 73 ARG A N 1
ATOM 602 C CA . ARG A 1 73 ? -0.646 -12.571 -8.720 1.00 82.62 73 ARG A CA 1
ATOM 603 C C . ARG A 1 73 ? 0.220 -11.508 -8.055 1.00 82.62 73 ARG A C 1
ATOM 605 O O . ARG A 1 73 ? 1.428 -11.713 -7.937 1.00 82.62 73 ARG A O 1
ATOM 612 N N . ARG A 1 74 ? -0.359 -10.368 -7.668 1.00 87.31 74 ARG A N 1
ATOM 613 C CA . ARG A 1 74 ? 0.367 -9.294 -7.002 1.00 87.31 74 ARG A CA 1
ATOM 614 C C . ARG A 1 74 ? 0.774 -9.757 -5.609 1.00 87.31 74 ARG A C 1
ATOM 616 O O . ARG A 1 74 ? -0.043 -10.201 -4.811 1.00 87.31 74 ARG A O 1
ATOM 623 N N . THR A 1 75 ? 2.055 -9.603 -5.321 1.00 90.06 75 THR A N 1
ATOM 624 C CA . THR A 1 75 ? 2.596 -9.689 -3.967 1.00 90.06 75 THR A CA 1
ATOM 625 C C . THR A 1 75 ? 2.831 -8.277 -3.431 1.00 90.06 75 THR A C 1
ATOM 627 O O . THR A 1 75 ? 3.151 -7.401 -4.240 1.00 90.06 75 THR A O 1
ATOM 630 N N . PRO A 1 76 ? 2.748 -8.056 -2.107 1.00 94.75 76 PRO A N 1
ATOM 631 C CA . PRO A 1 76 ? 3.093 -6.771 -1.504 1.00 94.75 76 PRO A CA 1
ATOM 632 C C . PRO A 1 76 ? 4.484 -6.285 -1.940 1.00 94.75 76 PRO A C 1
ATOM 634 O O . PRO A 1 76 ? 5.431 -7.084 -2.002 1.00 94.75 76 PRO A O 1
ATOM 637 N N . ASN A 1 77 ? 4.615 -4.989 -2.224 1.00 94.00 77 ASN A N 1
ATOM 638 C CA . ASN A 1 77 ? 5.910 -4.336 -2.439 1.00 94.00 77 ASN A CA 1
ATOM 639 C C . ASN A 1 77 ? 6.668 -4.149 -1.100 1.00 94.00 77 ASN A C 1
ATOM 641 O O . ASN A 1 77 ? 6.255 -4.669 -0.062 1.00 94.00 77 ASN A O 1
ATOM 645 N N . ASN A 1 78 ? 7.824 -3.480 -1.107 1.00 96.12 78 ASN A N 1
ATOM 646 C CA . ASN A 1 78 ? 8.642 -3.347 0.106 1.00 96.12 78 ASN A CA 1
ATOM 647 C C . ASN A 1 78 ? 7.978 -2.446 1.157 1.00 96.12 78 ASN A C 1
ATOM 649 O O . ASN A 1 78 ? 8.019 -2.752 2.347 1.00 96.12 78 ASN A O 1
ATOM 653 N N . GLU A 1 79 ? 7.339 -1.373 0.713 1.00 97.12 79 GLU A N 1
ATOM 654 C CA . GLU A 1 79 ? 6.635 -0.398 1.536 1.00 97.12 79 GLU A CA 1
ATOM 655 C C . GLU A 1 79 ? 5.367 -1.001 2.160 1.00 97.12 79 GLU A C 1
ATOM 657 O O . GLU A 1 79 ? 5.095 -0.829 3.344 1.00 97.12 79 GLU A O 1
ATOM 662 N N . GLU A 1 80 ? 4.637 -1.817 1.406 1.00 97.31 80 GLU A N 1
ATOM 663 C CA . GLU A 1 80 ? 3.485 -2.574 1.888 1.00 97.31 80 GLU A CA 1
ATOM 664 C C . GLU A 1 80 ? 3.900 -3.662 2.869 1.00 97.31 80 GLU A C 1
ATOM 666 O O . GLU A 1 80 ? 3.232 -3.847 3.879 1.00 97.31 80 GLU A O 1
ATOM 671 N N . LYS A 1 81 ? 5.020 -4.361 2.633 1.00 98.25 81 LYS A N 1
ATOM 672 C CA . LYS A 1 81 ? 5.581 -5.294 3.626 1.00 98.25 81 LYS A CA 1
ATOM 673 C C . LYS A 1 81 ? 5.929 -4.582 4.926 1.00 98.25 81 LYS A C 1
ATOM 675 O O . LYS A 1 81 ? 5.658 -5.126 5.994 1.00 98.25 81 LYS A O 1
ATOM 680 N N . PHE A 1 82 ? 6.506 -3.384 4.837 1.00 98.31 82 PHE A N 1
ATOM 681 C CA . PHE A 1 82 ? 6.763 -2.554 6.007 1.00 98.31 82 PHE A CA 1
ATOM 682 C C . PHE A 1 82 ? 5.460 -2.217 6.741 1.00 98.31 82 PHE A C 1
ATOM 684 O O . PHE A 1 82 ? 5.386 -2.435 7.945 1.00 98.31 82 PHE A O 1
ATOM 691 N N . LEU A 1 83 ? 4.418 -1.773 6.030 1.00 98.56 83 LEU A N 1
ATOM 692 C CA . LEU A 1 83 ? 3.116 -1.464 6.631 1.00 98.56 83 LEU A CA 1
ATOM 693 C C . LEU A 1 83 ? 2.429 -2.695 7.237 1.00 98.56 83 LEU A C 1
ATOM 695 O O . LEU A 1 83 ? 1.881 -2.602 8.329 1.00 98.56 83 LEU A O 1
ATOM 699 N N . ILE A 1 84 ? 2.511 -3.862 6.590 1.00 98.44 84 ILE A N 1
ATOM 700 C CA . ILE A 1 84 ? 2.020 -5.132 7.148 1.00 98.44 84 ILE A CA 1
ATOM 701 C C . ILE A 1 84 ? 2.697 -5.410 8.494 1.00 98.44 84 ILE A C 1
ATOM 703 O O . ILE A 1 84 ? 2.012 -5.676 9.480 1.00 98.44 84 ILE A O 1
ATOM 707 N N . ALA A 1 85 ? 4.031 -5.330 8.542 1.00 98.50 85 ALA A N 1
ATOM 708 C CA . ALA A 1 85 ? 4.788 -5.551 9.772 1.00 98.50 85 ALA A CA 1
ATOM 709 C C . ALA A 1 85 ? 4.466 -4.489 10.835 1.00 98.50 85 ALA A C 1
ATOM 711 O O . ALA A 1 85 ? 4.308 -4.825 12.002 1.00 98.50 85 ALA A O 1
ATOM 712 N N . PHE A 1 86 ? 4.307 -3.230 10.428 1.00 98.50 86 PHE A N 1
ATOM 713 C CA . PHE A 1 86 ? 3.949 -2.118 11.304 1.00 98.50 86 PHE A CA 1
ATOM 714 C C . PHE A 1 86 ? 2.567 -2.316 11.946 1.00 98.50 86 PHE A C 1
ATOM 716 O O . PHE A 1 86 ? 2.433 -2.218 13.163 1.00 98.50 86 PHE A O 1
ATOM 723 N N . PHE A 1 87 ? 1.539 -2.661 11.167 1.00 98.44 87 PHE A N 1
ATOM 724 C CA . PHE A 1 87 ? 0.203 -2.918 11.715 1.00 98.44 87 PHE A CA 1
ATOM 725 C C . PHE A 1 87 ? 0.193 -4.125 12.657 1.00 98.44 87 PHE A C 1
ATOM 727 O O . PHE A 1 87 ? -0.488 -4.092 13.678 1.00 98.44 87 PHE A O 1
ATOM 734 N N . GLN A 1 88 ? 0.993 -5.157 12.371 1.00 98.06 88 GLN A N 1
ATOM 735 C CA . GLN A 1 88 ? 1.175 -6.292 13.279 1.00 98.06 88 GLN A CA 1
ATOM 736 C C . GLN A 1 88 ? 1.890 -5.890 14.578 1.00 98.06 88 GLN A C 1
ATOM 738 O O . GLN A 1 88 ? 1.425 -6.255 15.654 1.00 98.06 88 GLN A O 1
ATOM 743 N N . GLU A 1 89 ? 2.981 -5.122 14.487 1.00 98.19 89 GLU A N 1
ATOM 744 C CA . GLU A 1 89 ? 3.784 -4.637 15.623 1.00 98.19 89 GLU A CA 1
ATOM 745 C C . GLU A 1 89 ? 2.924 -3.851 16.625 1.00 98.19 89 GLU A C 1
ATOM 747 O O . GLU A 1 89 ? 3.010 -4.082 17.830 1.00 98.19 89 GLU A O 1
ATOM 752 N N . TYR A 1 90 ? 2.043 -2.981 16.128 1.00 97.69 90 TYR A N 1
ATOM 753 C CA . TYR A 1 90 ? 1.185 -2.125 16.954 1.00 97.69 90 TYR A CA 1
ATOM 754 C C . TYR A 1 90 ? -0.238 -2.666 17.156 1.00 97.69 90 TYR A C 1
ATOM 756 O O . TYR A 1 90 ? -1.083 -1.969 17.711 1.00 97.69 90 TYR A O 1
ATOM 764 N N . THR A 1 91 ? -0.519 -3.909 16.742 1.00 97.50 91 THR A N 1
ATOM 765 C CA . THR A 1 91 ? -1.847 -4.549 16.871 1.00 97.50 91 THR A CA 1
ATOM 766 C C . THR A 1 91 ? -2.982 -3.707 16.257 1.00 97.50 91 THR A C 1
ATOM 768 O O . THR A 1 91 ? -4.096 -3.644 16.773 1.00 97.50 91 THR A O 1
ATOM 771 N N . ILE A 1 92 ? -2.702 -3.041 15.136 1.00 97.31 92 ILE A N 1
ATOM 772 C CA . ILE A 1 92 ? -3.665 -2.202 14.415 1.00 97.31 92 ILE A CA 1
ATOM 773 C C . ILE A 1 92 ? -4.475 -3.120 13.482 1.00 97.31 92 ILE A C 1
ATOM 775 O O . ILE A 1 92 ? -3.872 -3.892 12.728 1.00 97.31 92 ILE A O 1
ATOM 779 N N . PRO A 1 93 ? -5.821 -3.081 13.504 1.00 97.38 93 PRO A N 1
ATOM 780 C CA . PRO A 1 93 ? -6.664 -4.093 12.868 1.00 97.38 93 PRO A CA 1
ATOM 781 C C . PRO A 1 93 ? -6.794 -3.887 11.351 1.00 97.38 93 PRO A C 1
ATOM 783 O O . PRO A 1 93 ? -7.890 -3.686 10.842 1.00 97.38 93 PRO A O 1
ATOM 786 N N . TYR A 1 94 ? -5.689 -3.962 10.607 1.00 98.19 94 TYR A N 1
ATOM 787 C CA . TYR A 1 94 ? -5.677 -3.912 9.144 1.00 98.19 94 TYR A CA 1
ATOM 788 C C . TYR A 1 94 ? -5.067 -5.169 8.547 1.00 98.19 94 TYR A C 1
ATOM 790 O O . TYR A 1 94 ? -4.044 -5.682 9.001 1.00 98.19 94 TYR A O 1
ATOM 798 N N . LYS A 1 95 ? -5.669 -5.633 7.452 1.00 97.50 95 LYS A N 1
ATOM 799 C CA . LYS A 1 95 ? -5.113 -6.700 6.617 1.00 97.50 95 LYS A CA 1
ATOM 800 C C . LYS A 1 95 ? -4.824 -6.186 5.217 1.00 97.50 95 LYS A C 1
ATOM 802 O O . LYS A 1 95 ? -5.604 -5.415 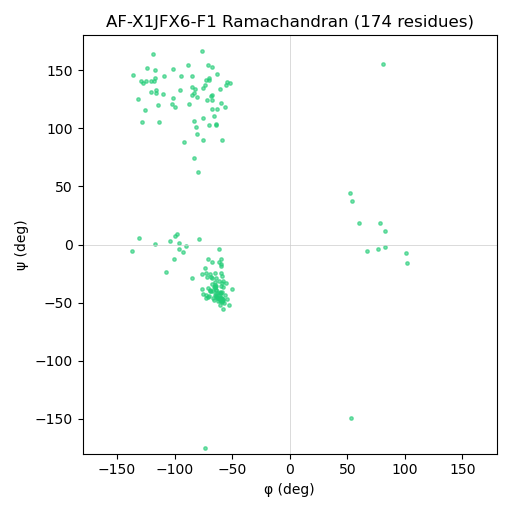4.659 1.00 97.50 95 LYS A O 1
ATOM 807 N N . PHE A 1 96 ? -3.734 -6.672 4.635 1.00 97.62 96 PHE A N 1
ATOM 808 C CA . PHE A 1 96 ? -3.432 -6.447 3.228 1.00 97.62 96 PHE A CA 1
ATOM 809 C C . PHE A 1 96 ? -4.449 -7.174 2.339 1.00 97.62 96 PHE A C 1
ATOM 811 O O . PHE A 1 96 ? -4.687 -8.374 2.507 1.00 97.62 96 PHE A O 1
ATOM 818 N N . VAL A 1 97 ? -5.036 -6.442 1.396 1.00 96.62 97 VAL A N 1
ATOM 819 C CA . VAL A 1 97 ? -5.963 -6.945 0.367 1.00 96.62 97 VAL A CA 1
ATOM 820 C C . VAL A 1 97 ? -5.598 -6.469 -1.038 1.00 96.62 97 VAL A C 1
ATOM 822 O O . VAL A 1 97 ? -6.290 -6.816 -1.994 1.00 96.62 97 VAL A O 1
ATOM 825 N N . GLY A 1 98 ? -4.459 -5.782 -1.178 1.00 94.38 98 GLY A N 1
ATOM 826 C CA . GLY A 1 98 ? -3.931 -5.295 -2.449 1.00 94.38 98 GLY A CA 1
ATOM 827 C C . GLY A 1 98 ? -3.601 -6.390 -3.470 1.00 94.38 98 GLY A C 1
ATOM 828 O O . GLY A 1 98 ? -3.266 -6.071 -4.608 1.00 94.38 98 GLY A O 1
ATOM 829 N N . ASP A 1 99 ? -3.743 -7.669 -3.121 1.00 92.81 99 ASP A N 1
ATOM 830 C CA . ASP A 1 99 ? -3.705 -8.821 -4.029 1.00 92.81 99 ASP A CA 1
ATOM 831 C C . ASP A 1 99 ? -5.017 -9.035 -4.808 1.00 92.81 99 ASP A C 1
ATOM 833 O O . ASP A 1 99 ? -5.159 -10.009 -5.538 1.00 92.81 99 ASP A O 1
ATOM 837 N N . GLY A 1 100 ? -6.001 -8.143 -4.682 1.00 90.12 100 GLY A N 1
ATOM 838 C CA . GLY A 1 100 ? -7.236 -8.216 -5.466 1.00 90.12 100 GLY A CA 1
ATOM 839 C C . GLY A 1 100 ? -8.269 -9.177 -4.895 1.00 90.12 100 GLY A C 1
ATOM 840 O O . GLY A 1 100 ? -9.274 -9.449 -5.552 1.00 90.12 100 GLY A O 1
ATOM 841 N N . LYS A 1 101 ? -8.065 -9.663 -3.663 1.00 89.94 101 LYS A N 1
ATOM 842 C CA . LYS A 1 101 ? -9.098 -10.389 -2.908 1.00 89.94 101 LYS A CA 1
ATOM 843 C C . LYS A 1 101 ? -10.304 -9.516 -2.567 1.00 89.94 101 LYS A C 1
ATOM 845 O O . LYS A 1 101 ? -11.387 -10.053 -2.351 1.00 89.94 101 LYS A O 1
ATOM 850 N N . VAL A 1 102 ? -10.125 -8.196 -2.511 1.00 93.00 102 VAL A N 1
ATOM 851 C CA . VAL A 1 102 ? -11.199 -7.224 -2.287 1.00 93.00 102 VAL A CA 1
ATOM 852 C C . VAL A 1 102 ? -11.272 -6.276 -3.475 1.00 93.00 102 VAL A C 1
ATOM 854 O O . VAL A 1 102 ? -10.260 -5.727 -3.896 1.00 93.00 102 VAL A O 1
ATOM 857 N N . ILE A 1 103 ? -12.481 -6.081 -4.005 1.00 92.56 103 ILE A N 1
ATOM 858 C CA . ILE A 1 103 ? -12.757 -5.127 -5.081 1.00 92.56 103 ILE A CA 1
ATOM 859 C C . ILE A 1 103 ? -13.981 -4.291 -4.699 1.00 92.56 103 ILE A C 1
ATOM 861 O O . ILE A 1 103 ? -15.044 -4.840 -4.417 1.00 92.56 103 ILE A O 1
ATOM 865 N N . ILE A 1 104 ? -13.832 -2.967 -4.710 1.00 92.50 104 ILE A N 1
ATOM 866 C CA . ILE A 1 104 ? -14.883 -1.980 -4.438 1.00 92.50 104 ILE A CA 1
ATOM 867 C C . ILE A 1 104 ? -14.917 -1.031 -5.634 1.00 92.50 104 ILE A C 1
ATOM 869 O O . ILE A 1 104 ? -13.931 -0.359 -5.907 1.00 92.50 104 ILE A O 1
ATOM 873 N N . ASP A 1 105 ? -16.021 -0.995 -6.380 1.00 90.56 105 ASP A N 1
ATOM 874 C CA . ASP A 1 105 ? -16.173 -0.126 -7.564 1.00 90.56 105 ASP A CA 1
ATOM 875 C C . ASP A 1 105 ? -15.037 -0.249 -8.600 1.00 90.56 105 ASP A C 1
ATOM 877 O O . ASP A 1 105 ? -14.488 0.736 -9.092 1.00 90.56 105 ASP A O 1
ATOM 881 N N . ASN A 1 106 ? -14.626 -1.485 -8.904 1.00 87.44 106 ASN A N 1
ATOM 882 C CA . ASN A 1 106 ? -13.463 -1.787 -9.753 1.00 87.44 106 ASN A CA 1
ATOM 883 C C . ASN A 1 106 ? -12.119 -1.242 -9.225 1.00 87.44 106 ASN A C 1
ATOM 885 O O . ASN A 1 106 ? -11.149 -1.141 -9.981 1.00 87.44 106 ASN A O 1
ATOM 889 N N . ARG A 1 107 ? -12.037 -0.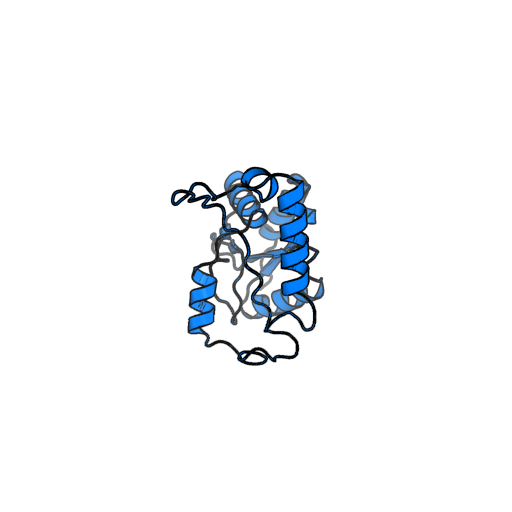900 -7.936 1.00 90.19 107 ARG A N 1
ATOM 890 C CA . ARG A 1 107 ? -10.804 -0.532 -7.234 1.00 90.19 107 ARG A CA 1
ATOM 891 C C . ARG A 1 107 ? -10.412 -1.620 -6.249 1.00 90.19 107 ARG A C 1
ATOM 893 O O . ARG A 1 107 ? -11.265 -2.271 -5.656 1.00 90.19 107 ARG A O 1
ATOM 900 N N . ASN A 1 108 ? -9.112 -1.807 -6.101 1.00 94.19 108 ASN A N 1
ATOM 901 C CA . ASN A 1 108 ? -8.507 -2.761 -5.190 1.00 94.19 108 ASN A CA 1
ATOM 902 C C . ASN A 1 108 ? -7.756 -1.954 -4.120 1.00 94.19 108 ASN A C 1
ATOM 904 O O . ASN A 1 108 ? -6.738 -1.358 -4.478 1.00 94.19 108 ASN A O 1
ATOM 908 N N . PRO A 1 109 ? -8.279 -1.850 -2.886 1.00 96.69 109 PRO A N 1
ATOM 909 C CA . PRO A 1 109 ? -7.576 -1.170 -1.805 1.00 96.69 109 PRO A CA 1
ATOM 910 C C . PRO A 1 109 ? -6.317 -1.943 -1.401 1.00 96.69 109 PRO A C 1
ATOM 912 O O . PRO A 1 109 ? -6.278 -3.165 -1.518 1.00 96.69 109 PRO A O 1
ATOM 915 N N . ASP A 1 110 ? -5.303 -1.263 -0.864 1.00 97.56 110 ASP A N 1
ATOM 916 C CA . ASP A 1 110 ? -4.115 -1.962 -0.355 1.00 97.56 110 ASP A CA 1
ATOM 917 C C . ASP A 1 110 ? -4.404 -2.650 0.985 1.00 97.56 110 ASP A C 1
ATOM 919 O O . ASP A 1 110 ? -4.034 -3.812 1.181 1.00 97.56 110 ASP A O 1
ATOM 923 N N . PHE A 1 111 ? -5.126 -1.971 1.883 1.00 98.31 111 PHE A N 1
ATOM 924 C CA . PHE A 1 111 ? -5.481 -2.475 3.206 1.00 98.31 111 PHE A CA 1
ATOM 925 C C . PHE A 1 111 ? -6.939 -2.190 3.559 1.00 98.31 111 PHE A C 1
ATOM 927 O O . PHE A 1 111 ? -7.492 -1.141 3.227 1.00 98.31 111 PHE A O 1
ATOM 934 N N . ILE A 1 112 ? -7.548 -3.113 4.301 1.00 97.81 112 ILE A N 1
ATOM 935 C CA . ILE A 1 112 ? -8.900 -2.957 4.842 1.00 97.81 112 ILE A CA 1
ATOM 936 C C . ILE A 1 112 ? -8.901 -3.252 6.337 1.00 97.81 112 ILE A C 1
ATOM 938 O O . ILE A 1 112 ? -8.216 -4.179 6.788 1.00 97.81 112 ILE A O 1
ATOM 942 N N . ASN A 1 113 ? -9.669 -2.466 7.087 1.00 97.56 113 ASN A N 1
ATOM 943 C CA . ASN A 1 113 ? -9.867 -2.690 8.510 1.00 97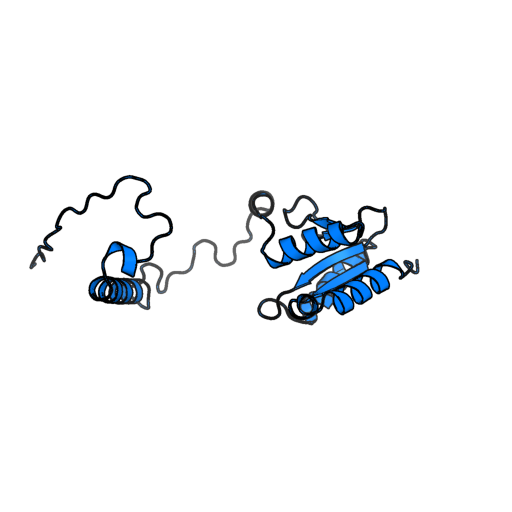.56 113 ASN A CA 1
ATOM 944 C C . ASN A 1 113 ? -10.581 -4.048 8.754 1.00 97.56 113 ASN A C 1
ATOM 946 O O . ASN A 1 113 ? -11.376 -4.521 7.933 1.00 97.56 113 ASN A O 1
ATOM 950 N N . THR A 1 114 ? -10.247 -4.716 9.860 1.00 96.88 114 THR A N 1
ATOM 951 C CA . THR A 1 114 ? -10.744 -6.045 10.247 1.00 96.88 114 THR A CA 1
ATOM 952 C C . THR A 1 114 ? -11.557 -6.072 11.540 1.00 96.88 114 THR A C 1
ATOM 954 O O . THR A 1 114 ? -11.999 -7.149 11.930 1.00 96.88 114 THR A O 1
ATOM 957 N N . ASP A 1 115 ? -11.765 -4.935 12.203 1.00 94.69 115 ASP A N 1
ATOM 958 C CA . ASP A 1 115 ? -12.553 -4.827 13.441 1.00 94.69 115 ASP A CA 1
ATOM 959 C C . ASP A 1 115 ? -14.054 -4.557 13.199 1.00 94.69 115 ASP A C 1
ATOM 961 O O . ASP A 1 115 ? -14.846 -4.505 14.138 1.00 94.69 115 ASP A O 1
ATOM 965 N N . GLY A 1 116 ? -14.454 -4.423 11.931 1.00 90.69 116 GLY A N 1
ATOM 966 C CA . GLY A 1 116 ? -15.831 -4.144 11.521 1.00 90.69 116 GLY A CA 1
ATOM 967 C C . GLY A 1 116 ? -16.083 -2.682 11.148 1.00 90.69 116 GLY A C 1
ATOM 968 O O . GLY A 1 116 ? -17.152 -2.376 10.611 1.00 90.69 116 GLY A O 1
ATOM 969 N N . GLN A 1 117 ? -15.115 -1.788 11.358 1.00 94.94 117 GLN A N 1
ATOM 970 C CA . GLN A 1 117 ? -15.163 -0.427 10.840 1.00 94.94 117 GLN A CA 1
ATOM 971 C C . GLN A 1 117 ? -14.987 -0.408 9.319 1.00 94.94 117 GLN A C 1
ATOM 973 O O . GLN A 1 117 ? -14.181 -1.132 8.730 1.00 94.94 117 GLN A O 1
ATOM 978 N N . LYS A 1 118 ? -15.732 0.475 8.648 1.00 96.12 118 LYS A N 1
ATOM 979 C CA . LYS A 1 118 ? -15.571 0.712 7.212 1.00 96.12 118 LYS A CA 1
ATOM 980 C C . LYS A 1 118 ? -14.425 1.693 6.975 1.00 96.12 118 LYS A C 1
ATOM 982 O O . LYS A 1 118 ? -14.651 2.854 6.651 1.00 96.12 118 LYS A O 1
ATOM 987 N N . LYS A 1 119 ? -13.194 1.214 7.140 1.00 97.56 119 LYS A N 1
ATOM 988 C CA . LYS A 1 119 ? -11.972 1.998 6.936 1.00 97.56 119 LYS A CA 1
ATOM 989 C C . LYS A 1 119 ? -11.012 1.294 5.982 1.00 97.56 119 LYS A C 1
ATOM 991 O O . LYS A 1 119 ? -10.858 0.070 6.015 1.00 97.56 119 LYS A O 1
ATOM 996 N N . ILE A 1 120 ? -10.399 2.080 5.106 1.00 98.19 120 ILE A N 1
ATOM 997 C CA . ILE A 1 120 ? -9.425 1.646 4.104 1.00 98.19 120 ILE A CA 1
ATOM 998 C C . ILE A 1 120 ? -8.149 2.459 4.286 1.00 98.19 120 ILE A C 1
ATOM 1000 O O . ILE A 1 120 ? -8.202 3.670 4.514 1.00 98.19 120 ILE A O 1
ATOM 1004 N N . ILE A 1 121 ? -7.010 1.788 4.123 1.00 98.44 121 ILE A N 1
ATOM 1005 C CA . ILE A 1 121 ? -5.709 2.438 3.992 1.00 98.44 121 ILE A CA 1
ATOM 1006 C C . ILE A 1 121 ? -5.143 2.144 2.598 1.00 98.44 121 ILE A C 1
ATOM 1008 O O . ILE A 1 121 ? -5.150 1.003 2.135 1.00 98.44 121 ILE A O 1
ATOM 1012 N N . GLU A 1 122 ? -4.648 3.187 1.939 1.00 98.31 122 GLU A N 1
ATOM 1013 C CA . GLU A 1 122 ? -3.957 3.134 0.644 1.00 98.31 122 GLU A CA 1
ATOM 1014 C C . GLU A 1 122 ? -2.522 3.641 0.803 1.00 98.31 122 GLU A C 1
ATOM 1016 O O . GLU A 1 122 ? -2.289 4.622 1.518 1.00 98.31 122 GLU A O 1
ATOM 1021 N N . PHE A 1 123 ? -1.564 2.999 0.130 1.00 98.06 123 PHE A N 1
ATOM 1022 C CA . PHE A 1 123 ? -0.171 3.439 0.133 1.00 98.06 123 PHE A CA 1
ATOM 1023 C C . PHE A 1 123 ? 0.190 4.164 -1.167 1.00 98.06 123 PHE A C 1
ATOM 1025 O O . PHE A 1 123 ? 0.134 3.587 -2.253 1.00 98.06 123 PHE A O 1
ATOM 1032 N N . PHE A 1 124 ? 0.618 5.426 -1.067 1.00 97.56 124 PHE A N 1
ATOM 1033 C CA . PHE A 1 124 ? 0.988 6.257 -2.213 1.00 97.56 124 PHE A CA 1
ATOM 1034 C C . PHE A 1 124 ? 2.483 6.605 -2.214 1.00 97.56 124 PHE A C 1
ATOM 1036 O O . PHE A 1 124 ? 2.992 7.288 -1.326 1.00 97.56 124 PHE A O 1
ATOM 1043 N N . GLY A 1 125 ? 3.193 6.208 -3.272 1.00 94.69 125 GLY A N 1
ATOM 1044 C CA . GLY A 1 125 ? 4.537 6.716 -3.558 1.00 94.69 125 GLY A CA 1
ATOM 1045 C C . GLY A 1 125 ? 4.495 8.065 -4.284 1.00 94.69 125 GLY A C 1
ATOM 1046 O O . GLY A 1 125 ? 3.793 8.199 -5.287 1.00 94.69 125 GLY A O 1
ATOM 1047 N N . GLU A 1 126 ? 5.298 9.039 -3.845 1.00 93.06 126 GLU A N 1
ATOM 1048 C CA . GLU A 1 126 ? 5.315 10.420 -4.369 1.00 93.06 126 GLU A CA 1
ATOM 1049 C C . GLU A 1 126 ? 5.615 10.512 -5.867 1.00 93.06 126 GLU A C 1
ATOM 1051 O O . GLU A 1 126 ? 5.224 11.470 -6.526 1.00 93.06 126 GLU A O 1
ATOM 1056 N N . HIS A 1 127 ? 6.336 9.533 -6.415 1.00 92.62 127 HIS A N 1
ATOM 1057 C CA . HIS A 1 127 ? 6.656 9.499 -7.840 1.00 92.62 127 HIS A CA 1
ATOM 1058 C C . HIS A 1 127 ? 5.468 9.068 -8.713 1.00 92.62 127 HIS A C 1
ATOM 1060 O O . HIS A 1 127 ? 5.418 9.395 -9.897 1.00 92.62 127 HIS A O 1
ATOM 1066 N N . TRP A 1 128 ? 4.530 8.312 -8.143 1.00 92.94 128 TRP A N 1
ATOM 1067 C CA 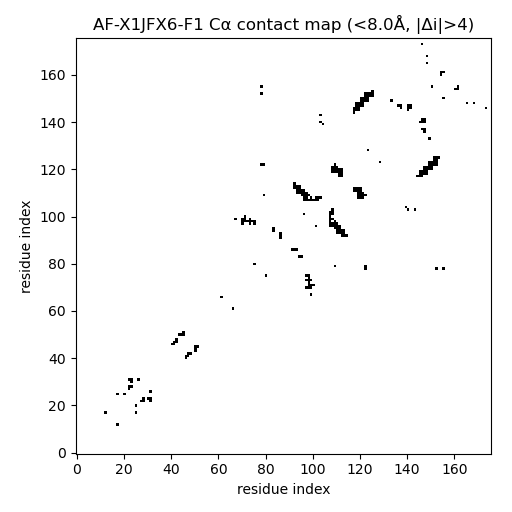. TRP A 1 128 ? 3.480 7.614 -8.886 1.00 92.94 128 TRP A CA 1
ATOM 1068 C C . TRP A 1 128 ? 2.103 8.241 -8.705 1.00 92.94 128 TRP A C 1
ATOM 1070 O O . TRP A 1 128 ? 1.245 8.064 -9.568 1.00 92.94 128 TRP A O 1
ATOM 1080 N N . HIS A 1 129 ? 1.909 8.969 -7.607 1.00 94.31 129 HIS A N 1
ATOM 1081 C CA . HIS A 1 129 ? 0.618 9.509 -7.209 1.00 94.31 129 HIS A CA 1
ATOM 1082 C C . HIS A 1 129 ? 0.646 11.015 -7.007 1.00 94.31 129 HIS A C 1
ATOM 1084 O O . HIS A 1 129 ? 1.664 11.599 -6.632 1.00 94.31 129 HIS A O 1
ATOM 1090 N N . LYS A 1 130 ? -0.515 11.629 -7.226 1.00 93.75 130 LYS A N 1
ATOM 1091 C CA . LYS A 1 130 ? -0.772 13.046 -6.963 1.00 93.75 130 LYS A CA 1
ATOM 1092 C C . LYS A 1 130 ? -1.874 13.215 -5.923 1.00 93.75 130 LYS A C 1
ATOM 1094 O O . LYS A 1 130 ? -2.630 12.285 -5.655 1.00 93.75 130 LYS A O 1
ATOM 1099 N N . SER A 1 131 ? -1.988 14.414 -5.358 1.00 90.69 131 SER A N 1
ATOM 1100 C CA . SER A 1 131 ? -3.048 14.761 -4.401 1.00 90.69 131 SER A CA 1
ATOM 1101 C C . SER A 1 131 ? -4.451 14.505 -4.949 1.00 90.69 131 SER A C 1
ATOM 1103 O O . SER A 1 131 ? -5.337 14.099 -4.207 1.00 90.69 131 SER A O 1
ATOM 1105 N N . GLU A 1 132 ? -4.656 14.680 -6.254 1.00 94.06 132 GLU A N 1
ATOM 1106 C CA . GLU A 1 132 ? -5.962 14.460 -6.879 1.00 94.06 132 GLU A CA 1
ATOM 1107 C C . GLU A 1 132 ? -6.367 12.977 -6.861 1.00 94.06 132 GLU A C 1
ATOM 1109 O O . GLU A 1 132 ? -7.556 12.668 -6.793 1.00 94.06 132 GLU A O 1
ATOM 1114 N N . ASP A 1 133 ? -5.399 12.050 -6.873 1.00 92.94 133 ASP A N 1
ATOM 1115 C CA . ASP A 1 133 ? -5.684 10.613 -6.788 1.00 92.94 133 ASP A CA 1
ATOM 1116 C C . ASP A 1 133 ? -6.304 10.246 -5.434 1.00 92.94 133 ASP A C 1
ATOM 1118 O O . ASP A 1 133 ? -7.158 9.359 -5.362 1.00 92.94 133 ASP A O 1
ATOM 1122 N N . GLU A 1 134 ? -5.885 10.929 -4.364 1.00 95.00 134 GLU A N 1
ATOM 1123 C CA . GLU A 1 134 ? -6.419 10.727 -3.018 1.00 95.00 134 GLU A CA 1
ATOM 1124 C C . GLU A 1 134 ? -7.888 11.145 -2.960 1.00 95.00 134 GLU A C 1
ATOM 1126 O O . GLU A 1 134 ? -8.719 10.361 -2.501 1.00 95.00 134 GLU A O 1
ATOM 1131 N N . GLU A 1 135 ? -8.222 12.328 -3.481 1.00 95.12 135 GLU A N 1
ATOM 1132 C CA . GLU A 1 135 ? -9.596 12.835 -3.452 1.00 95.12 135 GLU A CA 1
ATOM 1133 C C . GLU A 1 135 ? -10.536 11.957 -4.285 1.00 95.12 135 GLU A C 1
ATOM 1135 O O . GLU A 1 135 ? -11.594 11.543 -3.810 1.00 95.12 135 GLU A O 1
ATOM 1140 N N . ILE A 1 136 ? -10.103 11.542 -5.481 1.00 94.56 136 ILE A N 1
ATOM 1141 C CA . ILE A 1 136 ? -10.877 10.629 -6.332 1.00 94.56 136 ILE A CA 1
ATOM 1142 C C . ILE A 1 136 ? -11.144 9.300 -5.610 1.00 94.56 136 ILE A C 1
ATOM 1144 O O . ILE A 1 136 ? -12.268 8.789 -5.635 1.00 94.56 136 ILE A O 1
ATOM 1148 N N . LYS A 1 137 ? -10.130 8.703 -4.966 1.00 95.81 137 LYS A N 1
ATOM 1149 C CA . LYS A 1 137 ? -10.322 7.451 -4.215 1.00 95.81 137 LYS A CA 1
ATOM 1150 C C . LYS A 1 137 ? -11.217 7.658 -2.995 1.00 95.81 137 LYS A C 1
ATOM 1152 O O . LYS A 1 137 ? -12.066 6.807 -2.726 1.00 95.81 137 LYS A O 1
ATOM 1157 N N . ARG A 1 138 ? -11.054 8.775 -2.284 1.00 96.44 138 ARG A N 1
ATOM 1158 C CA . ARG A 1 138 ? -11.861 9.142 -1.117 1.00 96.44 138 ARG A CA 1
ATOM 1159 C C . ARG A 1 138 ? -13.334 9.225 -1.487 1.00 96.44 138 ARG A C 1
ATOM 1161 O O . ARG A 1 138 ? -14.148 8.585 -0.831 1.00 96.44 138 ARG A O 1
ATOM 1168 N N . GLU A 1 139 ? -13.672 9.931 -2.562 1.00 95.81 139 GLU A N 1
ATOM 1169 C CA . GLU A 1 139 ? -15.045 10.019 -3.063 1.00 95.81 139 GLU A CA 1
ATOM 1170 C C . GLU A 1 139 ? -15.610 8.642 -3.423 1.00 95.81 139 GLU A C 1
ATOM 1172 O O . GLU A 1 139 ? -16.715 8.298 -2.999 1.00 95.81 139 GLU A O 1
ATOM 1177 N N . ILE A 1 140 ? -14.846 7.825 -4.160 1.00 95.56 140 ILE A N 1
ATOM 1178 C CA . ILE A 1 140 ? -15.269 6.476 -4.553 1.00 95.56 140 ILE A CA 1
ATOM 1179 C C . ILE A 1 140 ? -15.582 5.631 -3.319 1.00 95.56 140 ILE A C 1
ATOM 1181 O O . ILE A 1 140 ? -16.692 5.115 -3.216 1.00 95.56 140 ILE A O 1
ATOM 1185 N N . TYR A 1 141 ? -14.645 5.501 -2.379 1.00 97.00 141 TYR A N 1
ATOM 1186 C CA . TYR A 1 141 ? -14.825 4.663 -1.192 1.00 97.00 141 TYR A CA 1
ATOM 1187 C C . TYR A 1 141 ? -15.927 5.194 -0.268 1.00 97.00 141 TYR A C 1
ATOM 1189 O O . TYR A 1 141 ? -16.738 4.405 0.234 1.00 97.00 141 TYR A O 1
ATOM 1197 N N . LYS A 1 142 ? -16.058 6.521 -0.148 1.00 96.06 142 LYS A N 1
ATOM 1198 C CA . LYS A 1 142 ? -17.118 7.163 0.636 1.00 96.06 142 LYS A CA 1
ATOM 1199 C C . LYS A 1 142 ? -18.516 6.800 0.138 1.00 96.06 142 LYS A C 1
ATOM 1201 O O . LYS A 1 142 ? -19.398 6.568 0.961 1.00 96.06 142 LYS A O 1
ATOM 1206 N N . ARG A 1 143 ? -18.728 6.628 -1.177 1.00 96.25 143 ARG A N 1
ATOM 1207 C CA . ARG A 1 143 ? -20.021 6.149 -1.728 1.00 96.25 143 ARG A CA 1
ATOM 1208 C C . ARG A 1 143 ? -20.438 4.770 -1.212 1.00 96.25 143 ARG A C 1
ATOM 1210 O O . ARG A 1 143 ? -21.625 4.467 -1.185 1.00 96.25 143 ARG A O 1
ATOM 1217 N N . TYR A 1 144 ? -19.483 3.946 -0.784 1.00 95.88 144 TYR A N 1
ATOM 1218 C CA . TYR A 1 144 ? -19.731 2.619 -0.207 1.00 95.88 144 TYR A CA 1
ATOM 1219 C C . TYR A 1 144 ? -19.678 2.628 1.334 1.00 95.88 144 TYR A C 1
ATOM 1221 O O . TYR A 1 144 ? -19.773 1.579 1.989 1.00 95.88 144 TYR A O 1
ATOM 1229 N N . GLY A 1 145 ? -19.582 3.824 1.921 1.00 95.81 145 GLY A N 1
ATOM 1230 C CA . GLY A 1 145 ? -19.522 4.071 3.356 1.00 95.81 145 GLY A CA 1
ATOM 1231 C C . GLY A 1 145 ? -18.154 3.807 3.974 1.00 95.81 145 GLY A C 1
ATOM 1232 O O . GLY A 1 145 ? -18.106 3.582 5.178 1.00 95.81 145 GLY A O 1
ATOM 1233 N N . PHE A 1 146 ? -17.086 3.764 3.171 1.00 96.69 146 PHE A N 1
ATOM 1234 C CA . PHE A 1 146 ? -15.719 3.616 3.662 1.00 96.69 146 PHE A CA 1
ATOM 1235 C C . PHE A 1 146 ? -15.027 4.966 3.810 1.00 96.69 146 PHE A C 1
ATOM 1237 O O . PHE A 1 146 ? -15.023 5.766 2.874 1.00 96.69 146 PHE A O 1
ATOM 1244 N N . ASP A 1 147 ? -14.371 5.166 4.948 1.00 97.00 147 ASP A N 1
ATOM 1245 C CA . ASP A 1 147 ? -13.405 6.241 5.126 1.00 97.00 147 ASP A CA 1
ATOM 1246 C C . ASP A 1 147 ? -12.027 5.808 4.623 1.00 97.00 147 ASP A C 1
ATOM 1248 O O . ASP A 1 147 ? -11.637 4.642 4.733 1.00 97.00 147 ASP A O 1
ATOM 1252 N N . LEU A 1 148 ? -11.287 6.763 4.061 1.00 97.56 148 LEU A N 1
ATOM 1253 C CA . LEU A 1 148 ? -9.970 6.536 3.472 1.00 97.56 148 LEU A CA 1
ATOM 1254 C C . LEU A 1 148 ? -8.887 7.302 4.234 1.00 97.56 148 LEU A C 1
ATOM 1256 O O . LEU A 1 148 ? -8.975 8.525 4.387 1.00 97.56 148 LEU A O 1
ATOM 1260 N N . LEU A 1 149 ? -7.817 6.602 4.596 1.00 98.19 149 LEU A N 1
ATOM 1261 C CA . LEU A 1 149 ? -6.530 7.192 4.943 1.00 98.19 149 LEU A CA 1
ATOM 1262 C C . LEU A 1 149 ? -5.503 6.858 3.856 1.00 98.19 149 LEU A C 1
ATOM 1264 O O . LEU A 1 149 ? -5.321 5.698 3.495 1.00 98.19 149 LEU A O 1
ATOM 1268 N N . VAL A 1 150 ? -4.801 7.876 3.362 1.00 98.25 150 VAL A N 1
ATOM 1269 C CA . VAL A 1 150 ? -3.646 7.687 2.478 1.00 98.25 150 VAL A CA 1
ATOM 1270 C C . VAL A 1 150 ? -2.362 7.853 3.282 1.00 98.25 150 VAL A C 1
ATOM 1272 O O . VAL A 1 150 ? -2.147 8.874 3.950 1.00 98.25 150 VAL A O 1
ATOM 1275 N N . ILE A 1 151 ? -1.504 6.838 3.208 1.00 98.38 151 ILE A N 1
ATOM 1276 C CA . ILE A 1 151 ? -0.141 6.861 3.734 1.00 98.38 151 ILE A CA 1
ATOM 1277 C C . ILE A 1 151 ? 0.798 7.132 2.563 1.00 98.38 151 ILE A C 1
ATOM 1279 O O . ILE A 1 151 ? 0.877 6.346 1.621 1.00 98.38 151 ILE A O 1
ATOM 1283 N N . TRP A 1 152 ? 1.515 8.246 2.625 1.00 97.94 152 TRP A N 1
ATOM 1284 C CA . TRP A 1 152 ? 2.498 8.632 1.623 1.00 97.94 152 TRP A CA 1
ATOM 1285 C C . TRP A 1 152 ? 3.875 8.043 1.953 1.00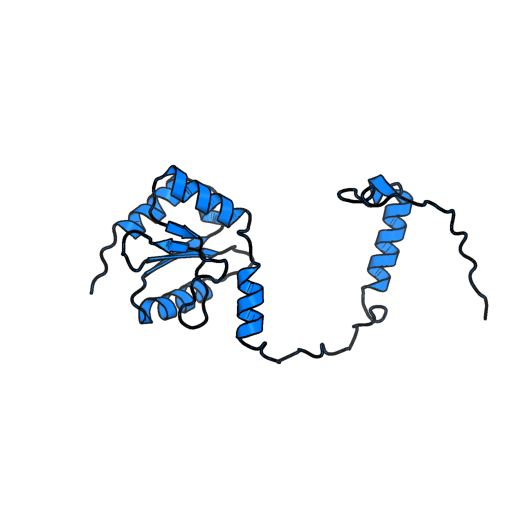 97.94 152 TRP A C 1
ATOM 1287 O O . TRP A 1 152 ? 4.193 7.816 3.120 1.00 97.94 152 TRP A O 1
ATOM 1297 N N . GLY A 1 153 ? 4.734 7.847 0.951 1.00 96.94 153 GLY A N 1
ATOM 1298 C CA . GLY A 1 153 ? 6.107 7.349 1.139 1.00 96.94 153 GLY A CA 1
ATOM 1299 C C . GLY A 1 153 ? 6.906 8.111 2.206 1.00 96.94 153 GLY A C 1
ATOM 1300 O O . GLY A 1 153 ? 7.614 7.513 3.015 1.00 96.94 153 GLY A O 1
ATOM 1301 N N . LYS A 1 154 ? 6.743 9.433 2.278 1.00 96.44 154 LYS A N 1
ATOM 1302 C CA . LYS A 1 154 ? 7.346 10.318 3.281 1.00 96.44 154 LYS A CA 1
ATOM 1303 C C . LYS A 1 154 ? 6.873 10.033 4.702 1.00 96.44 154 LYS A C 1
ATOM 1305 O O . LYS A 1 154 ? 7.654 10.256 5.622 1.00 96.44 154 LYS A O 1
ATOM 1310 N N . ASP A 1 155 ? 5.654 9.523 4.876 1.00 97.25 155 ASP A N 1
ATOM 1311 C CA . ASP A 1 155 ? 5.110 9.179 6.192 1.00 97.25 155 ASP A CA 1
ATOM 1312 C C . ASP A 1 155 ? 5.850 7.968 6.778 1.00 97.25 155 ASP A C 1
ATOM 1314 O O . ASP A 1 155 ? 5.974 7.847 7.991 1.00 97.25 155 ASP A O 1
ATOM 1318 N N . LEU A 1 156 ? 6.430 7.105 5.932 1.00 97.31 156 LEU A N 1
ATOM 1319 C CA . LEU A 1 156 ? 7.194 5.933 6.378 1.00 97.31 156 LEU A CA 1
ATOM 1320 C C . LEU A 1 156 ? 8.545 6.291 7.023 1.00 97.31 156 LEU A C 1
ATOM 1322 O O . LEU A 1 156 ? 9.181 5.428 7.626 1.00 97.31 156 LEU A O 1
ATOM 1326 N N . LYS A 1 157 ? 9.010 7.542 6.888 1.00 95.56 157 LYS A N 1
ATOM 1327 C CA . LYS A 1 157 ? 10.309 7.989 7.423 1.00 95.56 157 LYS A CA 1
ATOM 1328 C C . LYS A 1 157 ? 10.315 8.118 8.943 1.00 95.56 157 LYS A C 1
ATOM 1330 O O . LYS A 1 157 ? 11.376 7.981 9.547 1.00 95.56 157 LYS A O 1
ATOM 1335 N N . ASP A 1 158 ? 9.160 8.387 9.545 1.00 96.88 158 ASP A N 1
ATOM 1336 C CA . ASP A 1 158 ? 9.009 8.550 10.987 1.00 96.88 158 ASP A CA 1
ATOM 1337 C C . ASP A 1 158 ? 7.872 7.662 11.498 1.00 96.88 158 ASP A C 1
ATOM 1339 O O . ASP A 1 158 ? 6.690 7.963 11.326 1.00 96.88 158 ASP A O 1
ATOM 1343 N N . LYS A 1 159 ? 8.253 6.566 12.166 1.00 97.25 159 LYS A N 1
ATOM 1344 C CA . LYS A 1 159 ? 7.316 5.597 12.744 1.00 97.25 159 LYS A CA 1
ATOM 1345 C C . LYS A 1 159 ? 6.354 6.225 13.754 1.00 97.25 159 LYS A C 1
ATOM 1347 O O . LYS A 1 159 ? 5.206 5.798 13.802 1.00 97.25 159 LYS A O 1
ATOM 1352 N N . ASN A 1 160 ? 6.793 7.200 14.552 1.00 97.44 160 ASN A N 1
ATOM 1353 C CA . ASN A 1 160 ? 5.943 7.797 15.584 1.00 97.44 160 ASN A CA 1
ATOM 1354 C C . ASN A 1 160 ? 4.881 8.687 14.946 1.00 97.44 160 ASN A C 1
ATOM 1356 O O . ASN A 1 160 ? 3.702 8.555 15.257 1.00 97.44 160 ASN A O 1
ATOM 1360 N N . THR A 1 161 ? 5.289 9.528 13.994 1.00 97.56 161 THR A N 1
ATOM 1361 C CA . THR A 1 161 ? 4.351 10.353 13.223 1.00 97.56 161 THR A CA 1
ATOM 1362 C C . THR A 1 161 ? 3.364 9.483 12.437 1.00 97.56 161 THR A C 1
ATOM 1364 O O . THR A 1 161 ? 2.167 9.773 12.416 1.00 97.56 161 THR A O 1
ATOM 1367 N N . LEU A 1 162 ? 3.834 8.382 11.836 1.00 98.38 162 LEU A N 1
ATOM 1368 C CA . LEU A 1 162 ? 2.973 7.407 11.167 1.00 98.38 162 LEU A CA 1
ATOM 1369 C C . LEU A 1 162 ? 1.968 6.770 12.133 1.00 98.38 162 LEU A C 1
ATOM 1371 O O . LEU A 1 162 ? 0.787 6.676 11.806 1.00 98.38 162 LEU A O 1
ATOM 1375 N N . LEU A 1 163 ? 2.424 6.355 13.318 1.00 98.38 163 LEU A N 1
ATOM 1376 C CA . LEU A 1 163 ? 1.572 5.756 14.341 1.00 98.38 163 LEU A CA 1
ATOM 1377 C C . LEU A 1 163 ? 0.484 6.725 14.788 1.00 98.38 163 LEU A C 1
ATOM 1379 O O . LEU A 1 163 ? -0.688 6.368 14.718 1.00 98.38 163 LEU A O 1
ATOM 1383 N N . SER A 1 164 ? 0.851 7.952 15.168 1.00 97.94 164 SER A N 1
ATOM 1384 C CA . SER A 1 164 ? -0.116 8.991 15.535 1.00 97.94 164 SER A CA 1
ATOM 1385 C C . SER A 1 164 ? -1.137 9.206 14.422 1.00 97.94 164 SER A C 1
ATOM 1387 O O . SER A 1 164 ? -2.332 9.152 14.672 1.00 97.94 164 SER A O 1
ATOM 1389 N N . LYS A 1 165 ? -0.686 9.331 13.168 1.00 98.19 165 LYS A N 1
ATOM 1390 C CA . LYS A 1 165 ? -1.574 9.518 12.014 1.00 98.19 165 LYS A CA 1
ATOM 1391 C C . LYS A 1 165 ? -2.578 8.371 11.836 1.00 98.19 165 LYS A C 1
ATOM 1393 O O . LYS A 1 165 ? -3.728 8.626 11.481 1.00 98.19 165 LYS A O 1
ATOM 1398 N N . VAL A 1 166 ? -2.155 7.120 12.034 1.00 97.94 166 VAL A N 1
ATOM 1399 C CA . VAL A 1 166 ? -3.041 5.950 11.921 1.00 97.94 166 VAL A CA 1
ATOM 1400 C C . VAL A 1 166 ? -4.004 5.882 13.106 1.00 97.94 166 VAL A C 1
ATOM 1402 O O . VAL A 1 166 ? -5.193 5.674 12.893 1.00 97.94 166 VAL A O 1
ATOM 1405 N N .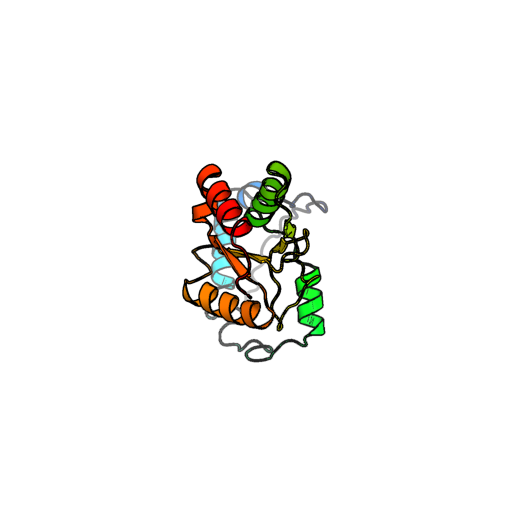 LEU A 1 167 ? -3.537 6.116 14.334 1.00 96.75 167 LEU A N 1
ATOM 1406 C CA . LEU A 1 167 ? -4.395 6.118 15.523 1.00 96.75 167 LEU A CA 1
ATOM 1407 C C . LEU A 1 167 ? -5.439 7.243 15.476 1.00 96.75 167 LEU A C 1
ATOM 1409 O O . LEU A 1 167 ? -6.619 6.981 15.693 1.00 96.75 167 LEU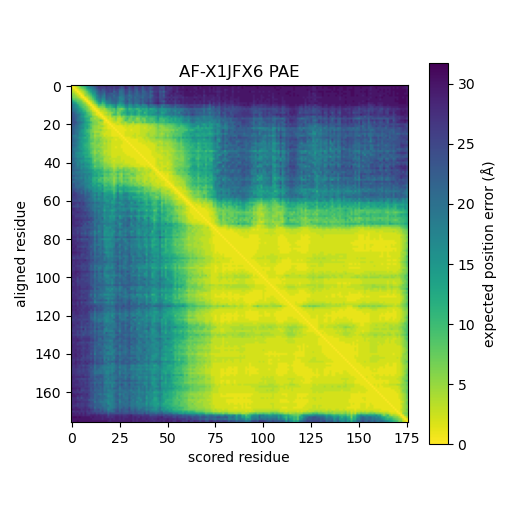 A O 1
ATOM 1413 N N . ASP A 1 168 ? -5.048 8.451 15.063 1.00 97.06 168 ASP A N 1
ATOM 1414 C CA . ASP A 1 168 ? -5.965 9.577 14.849 1.00 97.06 168 ASP A CA 1
ATOM 1415 C C . ASP A 1 168 ? -7.055 9.242 13.822 1.00 97.06 168 ASP A C 1
ATOM 1417 O O . ASP A 1 168 ? -8.166 9.771 13.871 1.00 97.06 168 ASP A O 1
ATOM 1421 N N . PHE A 1 169 ? -6.744 8.397 12.838 1.00 96.94 169 PHE A N 1
ATOM 1422 C CA . PHE A 1 169 ? -7.725 7.918 11.872 1.00 96.94 169 PHE A CA 1
ATOM 1423 C C . PHE A 1 169 ? -8.649 6.852 12.471 1.00 96.94 169 PHE A C 1
ATOM 1425 O O . PHE A 1 169 ? -9.855 6.880 12.214 1.00 96.94 169 PHE A O 1
ATOM 1432 N N . GLU A 1 170 ? -8.129 5.954 13.308 1.00 94.62 170 GLU A N 1
ATOM 1433 C CA . GLU A 1 170 ? -8.927 4.944 14.011 1.00 94.62 170 GLU A CA 1
ATOM 1434 C C . GLU A 1 170 ? -9.911 5.565 15.011 1.00 94.62 170 GLU A C 1
ATOM 1436 O O . GLU A 1 170 ? -11.051 5.112 15.103 1.00 94.62 170 GLU A O 1
ATOM 1441 N N . GLU A 1 171 ? -9.530 6.643 15.694 1.00 92.38 171 GLU A N 1
ATOM 1442 C CA . GLU A 1 171 ? -10.379 7.305 16.693 1.00 92.38 171 GLU A CA 1
ATOM 1443 C C . GLU A 1 171 ? -11.541 8.108 16.092 1.00 92.38 171 GLU A C 1
ATOM 1445 O O . GLU A 1 171 ? -12.547 8.354 16.770 1.00 92.38 171 GLU A O 1
ATOM 1450 N N . ARG A 1 172 ? -11.459 8.492 14.810 1.00 88.19 172 ARG A N 1
ATOM 1451 C CA . ARG A 1 172 ? -12.571 9.164 14.124 1.00 88.19 172 ARG A CA 1
ATOM 1452 C C . ARG A 1 172 ? -13.770 8.226 14.064 1.00 88.19 172 ARG A C 1
ATOM 1454 O O . ARG A 1 172 ? -13.719 7.175 13.421 1.00 88.19 172 ARG A O 1
ATOM 1461 N N . LYS A 1 173 ? -14.856 8.622 14.725 1.00 72.06 173 LYS A N 1
ATOM 1462 C CA . LYS A 1 173 ? -16.153 7.956 14.605 1.00 72.06 173 LYS A CA 1
ATOM 1463 C C . LYS A 1 173 ? -16.757 8.313 13.252 1.00 72.06 173 LYS A C 1
ATOM 1465 O O . LYS A 1 173 ? -16.712 9.471 12.852 1.00 72.06 173 LYS A O 1
ATOM 1470 N N . ASN A 1 174 ? -17.335 7.326 12.572 1.00 61.16 174 ASN A N 1
ATOM 1471 C CA . ASN A 1 174 ? -18.116 7.584 11.368 1.00 61.16 174 ASN A CA 1
ATOM 1472 C C . ASN A 1 174 ? -19.329 8.432 11.771 1.00 61.16 174 ASN A C 1
ATOM 1474 O O . ASN A 1 174 ? -20.275 7.900 12.362 1.00 61.16 174 ASN A O 1
ATOM 1478 N N . ASP A 1 175 ? -19.291 9.728 11.468 1.00 55.56 175 ASP A N 1
ATOM 1479 C CA . ASP A 1 175 ? -20.474 10.583 11.497 1.00 55.56 175 ASP A CA 1
ATOM 1480 C C . ASP A 1 175 ? -21.426 10.042 10.422 1.00 55.56 175 ASP A C 1
ATOM 1482 O O . ASP A 1 175 ? -21.162 10.147 9.222 1.00 55.56 175 ASP A O 1
ATOM 1486 N N . ARG A 1 176 ? -22.456 9.320 10.872 1.00 51.47 176 ARG A N 1
ATOM 1487 C CA . ARG A 1 176 ? -23.484 8.726 10.010 1.00 51.47 176 ARG A CA 1
ATOM 1488 C C . ARG A 1 176 ? -24.459 9.782 9.522 1.00 51.47 176 ARG A C 1
ATOM 1490 O O . ARG A 1 176 ? -24.885 10.602 10.364 1.00 51.47 176 ARG A O 1
#

Sequence (176 aa):
MRGYNIPTRDFKFKKGERTGKTFEELYGEEKAKEMKVKLSKAHSGENNHFYGKTPWNKGKKWPSDVVYKMLLRRTPNNEEKFLIAFFQEYTIPYKFVGDGKVIIDNRNPDFINTDGQKKIIEFFGEHWHKSEDEEIKREIYKRYGFDLLVIWGKDLKDKNTLLSKVLDFEERKNDR

Radius of gyration: 24.05 Å; Cα contacts (8 Å, |Δi|>4): 149; chains: 1; bounding box: 59×40×66 Å

Nearest PDB structures (foldseek):
  4rea-assembly1_A  TM=5.351E-01  e=6.059E-01  Homo sapiens
  4reb-assembly1_A  TM=6.087E-01  e=1.166E+00  Homo sapiens
  3vnb-assembly1_A  TM=6.112E-01  e=2.914E+00  Arabidopsis thaliana
  6djl-assembly1_A  TM=4.957E-01  e=2.729E+00  Homo sapiens

Foldseek 3Di:
DDDDDDDPPDPDDDPPPCPPDQLCRVPNDVVSVVVVVVVDVCCDAPNPPCHPPDPPCVVPDDDPVVVLVVLLPDDDDPVLVVVQVLCVVVVPQKDAFSSNPDAQPNDTAGIAGDPPAQETEHEAEPVHDDPVVQVVVQVRSVVVVHHYDYDYPVLSVDSVSVVCSSVVVVPDDRPD

InterPro domains:
  IPR003611 Nuclease associated modular domain 3 [PF07460] (33-54)

pLDDT: mean 87.02, std 15.14, range [31.98, 98.56]

Solvent-accessible surface area (backbone atoms only — not comparable to full-atom values): 10765 Å² total; per-residue (Å²): 135,86,80,82,84,74,87,78,78,84,78,82,76,60,95,69,78,64,70,95,59,52,56,43,82,74,58,38,61,71,53,28,52,53,50,52,52,53,51,51,54,45,67,36,65,84,58,16,93,60,50,97,56,77,63,96,57,70,93,57,80,74,57,66,69,58,52,49,59,54,31,60,68,44,69,79,55,74,69,51,48,49,49,54,50,48,29,59,74,69,70,43,58,60,43,83,28,53,30,49,84,42,73,57,95,93,37,58,51,38,25,37,45,70,82,77,57,53,40,36,40,38,80,40,47,76,90,82,51,56,77,65,58,54,52,56,50,36,55,57,40,40,78,77,62,26,48,68,46,78,46,44,56,75,45,72,76,39,67,65,62,39,48,51,56,51,50,60,56,67,70,56,71,82,86,124

Mean predicted aligned error: 12.11 Å

Organism: NCBI:txid412755